Protein AF-A0A957RZS9-F1 (afdb_monomer)

Solvent-accessible surface area (backbone atoms only — not comparable to full-atom values): 14639 Å² total; per-residue (Å²): 122,54,70,69,56,50,51,53,48,41,52,51,31,36,77,70,68,73,44,50,70,68,57,41,53,49,50,52,52,36,48,78,67,66,71,58,55,77,52,47,37,50,63,42,75,76,73,62,62,66,80,81,58,73,65,59,55,50,52,48,45,52,52,39,32,52,75,49,74,42,83,77,60,92,42,86,91,62,53,63,74,48,53,70,69,56,18,54,45,32,38,52,46,45,48,56,51,48,58,52,49,41,42,53,43,23,50,51,28,70,74,65,58,32,38,23,62,38,47,54,50,48,52,54,49,51,48,52,37,37,51,38,16,30,22,22,21,58,18,36,83,74,50,72,73,52,48,58,53,48,50,54,55,45,47,55,51,46,55,54,47,48,56,48,38,44,46,52,32,53,25,46,74,70,78,53,58,77,51,47,70,56,48,20,58,60,58,38,42,65,40,2,56,22,51,19,36,19,54,55,37,52,29,53,83,48,43,91,44,86,28,41,26,27,43,40,42,52,54,86,53,102,78,57,44,68,54,36,52,49,50,34,67,72,38,66,28,52,45,87,48,79,89,46,45,12,70,61,29,85,56,13,41,70,45,72,44,47,77,44,82,43,85,37,49,70,63,30,49,46,75,75,75,106

Radius of gyration: 21.03 Å; Cα contacts (8 Å, |Δi|>4): 390; chains: 1; bounding box: 55×42×52 Å

Structure (mmCIF, N/CA/C/O backbone):
data_AF-A0A957RZS9-F1
#
_entry.id   AF-A0A957RZS9-F1
#
loop_
_atom_site.group_PDB
_atom_site.id
_atom_site.type_symbol
_atom_site.label_atom_id
_atom_site.label_alt_id
_atom_site.label_comp_id
_atom_site.label_asym_id
_atom_site.label_entity_id
_atom_site.label_seq_id
_atom_site.pdbx_PDB_ins_code
_atom_site.Cartn_x
_atom_site.Cartn_y
_atom_site.Cartn_z
_atom_site.occupancy
_atom_site.B_iso_or_equiv
_atom_site.auth_seq_id
_atom_site.auth_comp_id
_atom_site.auth_asym_id
_atom_site.auth_atom_id
_atom_site.pdbx_PDB_model_num
ATOM 1 N N . MET A 1 1 ? -24.879 -3.455 8.725 1.00 72.62 1 MET A N 1
ATOM 2 C CA . MET A 1 1 ? -24.166 -4.655 9.187 1.00 72.62 1 MET A CA 1
ATOM 3 C C . MET A 1 1 ? -25.209 -5.615 9.706 1.00 72.62 1 MET A C 1
ATOM 5 O O . MET A 1 1 ? -26.009 -5.201 10.538 1.00 72.62 1 MET A O 1
ATOM 9 N N . SER A 1 2 ? -25.254 -6.823 9.159 1.00 83.06 2 SER A N 1
ATOM 10 C CA . SER A 1 2 ? -26.147 -7.892 9.618 1.00 83.06 2 SER A CA 1
ATOM 11 C C . SER A 1 2 ? -25.605 -8.572 10.880 1.00 83.06 2 SER A C 1
ATOM 13 O O . SER A 1 2 ? -24.422 -8.453 11.200 1.00 83.06 2 SER A O 1
ATOM 15 N N . GLU A 1 3 ? -26.458 -9.310 11.594 1.00 84.19 3 GLU A N 1
ATOM 16 C CA . GLU A 1 3 ? -26.014 -10.120 12.734 1.00 84.19 3 GLU A CA 1
ATOM 17 C C . GLU A 1 3 ? -24.970 -11.163 12.312 1.00 84.19 3 GLU A C 1
ATOM 19 O O . GLU A 1 3 ? -23.942 -11.291 12.968 1.00 84.19 3 GLU A O 1
ATOM 24 N N . ASP A 1 4 ? -25.162 -11.828 11.169 1.00 84.00 4 ASP A N 1
ATOM 25 C CA . ASP A 1 4 ? -24.202 -12.802 10.634 1.00 84.00 4 ASP A CA 1
ATOM 26 C C . ASP A 1 4 ? -22.824 -12.176 10.365 1.00 84.00 4 ASP A C 1
ATOM 28 O O . ASP A 1 4 ? -21.785 -12.788 10.620 1.00 84.00 4 ASP A O 1
ATOM 32 N N . GLU A 1 5 ? -22.785 -10.943 9.854 1.00 73.62 5 GLU A N 1
ATOM 33 C CA . GLU A 1 5 ? -21.536 -10.192 9.687 1.00 73.62 5 GLU A CA 1
ATOM 34 C C . GLU A 1 5 ? -20.889 -9.851 11.020 1.00 73.62 5 GLU A C 1
ATOM 36 O O . GLU A 1 5 ? -19.674 -9.996 11.157 1.00 73.62 5 GLU A O 1
ATOM 41 N N . PHE A 1 6 ? -21.688 -9.430 11.997 1.00 77.50 6 PHE A N 1
ATOM 42 C CA . PHE A 1 6 ? -21.200 -9.106 13.328 1.00 77.50 6 PHE A CA 1
ATOM 43 C C . PHE A 1 6 ? -20.633 -10.347 14.033 1.00 77.50 6 PHE A C 1
ATOM 45 O O . PHE A 1 6 ? -19.535 -10.299 14.582 1.00 77.50 6 PHE A O 1
ATOM 52 N N . VAL A 1 7 ? -21.307 -11.496 13.928 1.00 83.56 7 VAL A N 1
ATOM 53 C CA . VAL A 1 7 ? -20.822 -12.786 14.443 1.00 83.56 7 VAL A CA 1
ATOM 54 C C . VAL A 1 7 ? -19.518 -13.197 13.761 1.00 83.56 7 VAL A C 1
ATOM 56 O O . VAL A 1 7 ? -18.568 -13.575 14.444 1.00 83.56 7 VAL A O 1
ATOM 59 N N . ARG A 1 8 ? -19.423 -13.083 12.429 1.00 80.75 8 ARG A N 1
ATOM 60 C CA . ARG A 1 8 ? -18.170 -13.358 11.701 1.00 80.75 8 ARG A CA 1
ATOM 61 C C . ARG A 1 8 ? -17.029 -12.460 12.172 1.00 80.75 8 ARG A C 1
ATOM 63 O O . ARG A 1 8 ? -15.913 -12.938 12.358 1.00 80.75 8 ARG A O 1
ATOM 70 N N . MET A 1 9 ? -17.309 -11.178 12.379 1.00 79.12 9 MET A N 1
ATOM 71 C CA . MET A 1 9 ? -16.338 -10.208 12.874 1.00 79.12 9 MET A CA 1
ATOM 72 C C . MET A 1 9 ? -15.828 -10.584 14.274 1.00 79.12 9 MET A C 1
ATOM 74 O O . MET A 1 9 ? -14.617 -10.614 14.495 1.00 79.12 9 MET A O 1
ATOM 78 N N . LEU A 1 10 ? -16.732 -10.930 15.195 1.00 77.25 10 LEU A N 1
ATOM 79 C CA . LEU A 1 10 ? -16.374 -11.384 16.539 1.00 77.25 10 LEU A CA 1
ATOM 80 C C . LEU A 1 10 ? -15.567 -12.687 16.507 1.00 77.25 10 LEU A C 1
ATOM 82 O O . LEU A 1 10 ? -14.555 -12.792 17.193 1.00 77.25 10 LEU A O 1
ATOM 86 N N . ALA A 1 11 ? -15.953 -13.651 15.667 1.00 78.75 11 ALA A N 1
ATOM 87 C CA . ALA A 1 11 ? -15.227 -14.911 15.513 1.00 78.75 11 ALA A CA 1
ATOM 88 C C . ALA A 1 11 ? -13.777 -14.695 15.045 1.00 78.75 11 ALA A C 1
ATOM 90 O O . ALA A 1 11 ? -12.862 -15.354 15.537 1.00 78.75 11 ALA A O 1
ATOM 91 N N . ILE A 1 12 ? -13.547 -13.742 14.134 1.00 72.94 12 ILE A N 1
ATOM 92 C CA . ILE A 1 12 ? -12.196 -13.355 13.703 1.00 72.94 12 ILE A CA 1
ATOM 93 C C . ILE A 1 12 ? -11.406 -12.756 14.874 1.00 72.94 12 ILE A C 1
ATOM 95 O O . ILE A 1 12 ? -10.251 -13.133 15.073 1.00 72.94 12 ILE A O 1
ATOM 99 N N . ALA A 1 13 ? -12.018 -11.865 15.658 1.00 67.94 13 ALA A N 1
ATOM 100 C CA . ALA A 1 13 ? -11.361 -11.228 16.799 1.00 67.94 13 ALA A CA 1
ATOM 101 C C . ALA A 1 13 ? -10.984 -12.244 17.898 1.00 67.94 13 ALA A C 1
ATOM 103 O O . ALA A 1 13 ? -9.879 -12.179 18.443 1.00 67.94 13 ALA A O 1
ATOM 104 N N . VAL A 1 14 ? -11.849 -13.230 18.164 1.00 74.06 14 VAL A N 1
ATOM 105 C CA . VAL A 1 14 ? -11.563 -14.357 19.072 1.00 74.06 14 VAL A CA 1
ATOM 106 C C . VAL A 1 14 ? -10.419 -15.216 18.538 1.00 74.06 14 VAL A C 1
ATOM 108 O O . VAL A 1 14 ? -9.452 -15.471 19.254 1.00 74.06 14 VAL A O 1
ATOM 111 N N . ALA A 1 15 ? -10.473 -15.621 17.265 1.00 74.50 15 ALA A N 1
ATOM 112 C CA . ALA A 1 15 ? -9.437 -16.454 16.652 1.00 74.50 15 ALA A CA 1
ATOM 113 C C . ALA A 1 15 ? -8.051 -15.780 16.647 1.00 74.50 15 ALA A C 1
ATOM 115 O O . ALA A 1 15 ? -7.026 -16.460 16.647 1.00 74.50 15 ALA A O 1
ATOM 116 N N . GLN A 1 16 ? -8.014 -14.446 16.655 1.00 74.25 16 GLN A N 1
ATOM 117 C CA . GLN A 1 16 ? -6.791 -13.645 16.730 1.00 74.25 16 GLN A CA 1
ATOM 118 C C . GLN A 1 16 ? -6.360 -13.318 18.171 1.00 74.25 16 GLN A C 1
ATOM 120 O O . GLN A 1 16 ? -5.354 -12.635 18.360 1.00 74.25 16 GLN A O 1
ATOM 125 N N . GLY A 1 17 ? -7.094 -13.788 19.187 1.00 72.88 17 GLY A N 1
ATOM 126 C CA . GLY A 1 17 ? -6.796 -13.544 20.601 1.00 72.88 17 GLY A CA 1
ATOM 127 C C . GLY A 1 17 ? -6.971 -12.084 21.029 1.00 72.88 17 GLY A C 1
ATOM 128 O O . GLY A 1 17 ? -6.345 -11.640 21.991 1.00 72.88 17 GLY A O 1
ATOM 129 N N . GLN A 1 18 ? -7.773 -11.310 20.295 1.00 70.69 18 GLN A N 1
ATOM 130 C CA . GLN A 1 18 ? -8.013 -9.893 20.587 1.00 70.69 18 GLN A CA 1
ATOM 131 C C . GLN A 1 18 ? -9.070 -9.706 21.676 1.00 70.69 18 GLN A C 1
ATO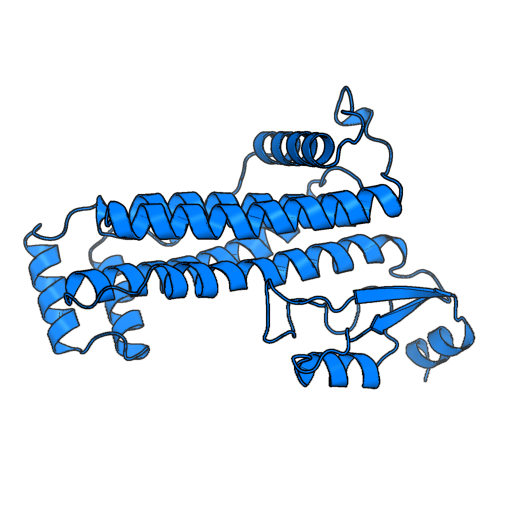M 133 O O . GLN A 1 18 ? -8.975 -8.750 22.447 1.00 70.69 18 GLN A O 1
ATOM 138 N N . ILE A 1 19 ? -10.040 -10.621 21.721 1.00 69.38 19 ILE A N 1
ATOM 139 C CA . ILE A 1 19 ? -11.095 -10.747 22.730 1.00 69.38 19 ILE A CA 1
ATOM 140 C C . ILE A 1 19 ? -11.302 -12.233 23.060 1.00 69.38 19 ILE A C 1
ATOM 142 O O . ILE A 1 19 ? -10.949 -13.107 22.267 1.00 69.38 19 ILE A O 1
ATOM 146 N N . SER A 1 20 ? -11.875 -12.521 24.220 1.00 77.31 20 SER A N 1
ATOM 147 C CA . SER A 1 20 ? -12.311 -13.853 24.652 1.00 77.31 20 SER A CA 1
ATOM 148 C C . SER A 1 20 ? -13.683 -14.235 24.079 1.00 77.31 20 SER A C 1
ATOM 150 O O . SER A 1 20 ? -14.435 -13.384 23.602 1.00 77.31 20 SER A O 1
ATOM 152 N N . GLU A 1 21 ? -14.031 -15.525 24.143 1.00 86.00 21 GLU A N 1
ATOM 153 C CA . GLU A 1 21 ? -15.365 -16.013 23.754 1.00 86.00 21 GLU A CA 1
ATOM 154 C C . GLU A 1 21 ? -16.479 -15.391 24.611 1.00 86.00 21 GLU A C 1
ATOM 156 O O . GLU A 1 21 ? -17.525 -15.026 24.075 1.00 86.00 21 GLU A O 1
ATOM 161 N N . ASP A 1 22 ? -16.233 -15.192 25.909 1.00 82.50 22 ASP A N 1
ATOM 162 C CA . ASP A 1 22 ? -17.183 -14.548 26.823 1.00 82.50 22 ASP A CA 1
ATOM 163 C C . ASP A 1 22 ? -17.406 -13.073 26.454 1.00 82.50 22 ASP A C 1
ATOM 165 O O . ASP A 1 22 ? -18.544 -12.602 26.394 1.00 82.50 22 ASP A O 1
ATOM 169 N N . GLU A 1 23 ? -16.330 -12.343 26.137 1.00 64.88 23 GLU A N 1
ATOM 170 C CA . GLU A 1 23 ? -16.420 -10.965 25.639 1.00 64.88 23 GLU A CA 1
ATOM 171 C C . GLU A 1 23 ? -17.166 -10.903 24.302 1.00 64.88 23 GLU A C 1
ATOM 173 O O . GLU A 1 23 ? -18.006 -10.027 24.107 1.00 64.88 23 GLU A O 1
ATOM 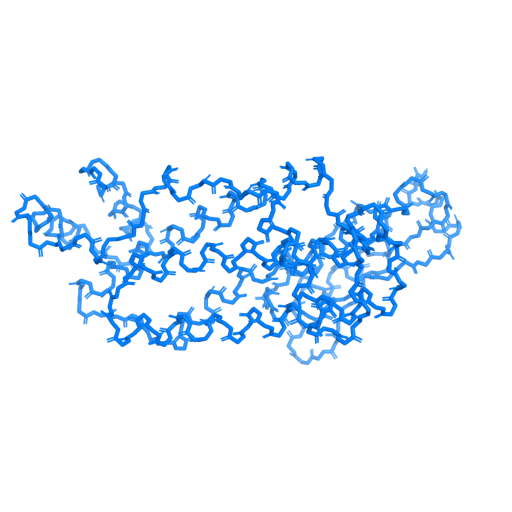178 N N . ALA A 1 24 ? -16.915 -11.844 23.388 1.00 70.56 24 ALA A N 1
ATOM 179 C CA . ALA A 1 24 ? -17.638 -11.927 22.123 1.00 70.56 24 ALA A CA 1
ATOM 180 C C . ALA A 1 24 ? -19.140 -12.194 22.330 1.00 70.56 24 ALA A C 1
ATOM 182 O O . ALA A 1 24 ? -19.972 -11.540 21.697 1.00 70.56 24 ALA A O 1
ATOM 183 N N . ALA A 1 25 ? -19.503 -13.107 23.235 1.00 78.94 25 ALA A N 1
ATOM 184 C CA . ALA A 1 25 ? -20.897 -13.394 23.568 1.00 78.94 25 ALA A CA 1
ATOM 185 C C . ALA A 1 25 ? -21.605 -12.163 24.156 1.00 78.94 25 ALA A C 1
ATOM 187 O O . ALA A 1 25 ? -22.739 -11.854 23.780 1.00 78.94 25 ALA A O 1
ATOM 188 N N . GLU A 1 26 ? -20.919 -11.421 25.025 1.00 74.62 26 GLU A N 1
ATOM 189 C CA . GLU A 1 26 ? -21.437 -10.185 25.604 1.00 74.62 26 GLU A CA 1
ATOM 190 C C . GLU A 1 26 ? -21.600 -9.079 24.549 1.00 74.62 26 GLU A C 1
ATOM 192 O O . GLU A 1 26 ? -22.637 -8.417 24.496 1.00 74.62 26 GLU A O 1
ATOM 197 N N . LEU A 1 27 ? -20.636 -8.913 23.640 1.00 74.50 27 LEU A N 1
ATOM 198 C CA . LEU A 1 27 ? -20.751 -7.966 22.527 1.00 74.50 27 LEU A CA 1
ATOM 199 C C . LEU A 1 27 ? -21.916 -8.315 21.594 1.00 74.50 27 LEU A C 1
ATOM 201 O O . LEU A 1 27 ? -22.646 -7.418 21.173 1.00 74.50 27 LEU A O 1
ATOM 205 N N . LEU A 1 28 ? -22.140 -9.602 21.313 1.00 81.69 28 LEU A N 1
ATOM 206 C CA . LEU A 1 28 ? -23.296 -10.067 20.541 1.00 81.69 28 LEU A CA 1
ATOM 207 C C . LEU A 1 28 ? -24.617 -9.786 21.263 1.00 81.69 28 LEU A C 1
ATOM 209 O O . LEU A 1 28 ? -25.580 -9.354 20.628 1.00 81.69 28 LEU A O 1
ATOM 213 N N . ARG A 1 29 ? -24.667 -9.976 22.587 1.00 85.31 29 ARG A N 1
ATOM 214 C CA . ARG A 1 29 ? -25.838 -9.627 23.402 1.00 85.31 29 ARG A CA 1
ATOM 215 C C . ARG A 1 29 ? -26.150 -8.133 23.304 1.00 85.31 29 ARG A C 1
ATOM 217 O O . ARG A 1 29 ? -27.301 -7.775 23.071 1.00 85.31 29 ARG A O 1
ATOM 224 N N . ARG A 1 30 ? -25.132 -7.277 23.431 1.00 78.31 30 ARG A N 1
ATOM 225 C CA . ARG A 1 30 ? -25.254 -5.813 23.318 1.00 78.31 30 ARG A CA 1
ATOM 226 C C . ARG A 1 30 ? -25.663 -5.369 21.914 1.00 78.31 30 ARG A C 1
ATOM 228 O O . ARG A 1 30 ? -26.499 -4.483 21.780 1.00 78.31 30 ARG A O 1
ATOM 235 N N . PHE A 1 31 ? -25.128 -6.007 20.873 1.00 77.00 31 PHE A N 1
ATOM 236 C CA . PHE A 1 31 ? -25.532 -5.769 19.486 1.00 77.00 31 PHE A CA 1
ATOM 237 C C . PHE A 1 31 ? -27.011 -6.099 19.258 1.00 77.00 31 PHE A C 1
ATOM 239 O O . PHE A 1 31 ? -27.746 -5.264 18.748 1.00 77.00 31 PHE A O 1
ATOM 246 N N . ARG A 1 32 ? -27.470 -7.277 19.704 1.00 84.88 32 ARG A N 1
ATOM 247 C CA . ARG A 1 32 ? -28.885 -7.689 19.614 1.00 84.88 32 ARG A CA 1
ATOM 248 C C . ARG A 1 32 ? -29.830 -6.806 20.437 1.00 84.88 32 ARG A C 1
ATOM 250 O O . ARG A 1 32 ? -31.026 -6.788 20.169 1.00 84.88 32 ARG A O 1
ATOM 257 N N . ALA A 1 33 ? -29.304 -6.121 21.448 1.00 85.31 33 ALA A N 1
ATOM 258 C CA . ALA A 1 33 ? -30.034 -5.175 22.285 1.00 85.31 33 ALA A CA 1
ATOM 259 C C . ALA A 1 33 ? -29.981 -3.723 21.762 1.00 85.31 33 ALA A C 1
ATOM 261 O O . ALA A 1 33 ? -30.434 -2.823 22.464 1.00 85.31 33 ALA A O 1
ATOM 262 N N . ASP A 1 34 ? -29.419 -3.481 20.568 1.00 78.88 34 ASP A N 1
ATOM 263 C CA . ASP A 1 34 ? -29.197 -2.147 19.983 1.00 78.88 34 ASP A CA 1
ATOM 264 C C . ASP A 1 34 ? -28.357 -1.196 20.868 1.00 78.88 34 ASP A C 1
ATOM 266 O O . ASP A 1 34 ? -28.402 0.029 20.738 1.00 78.88 34 ASP A O 1
ATOM 270 N N . GLU A 1 35 ? -27.532 -1.749 21.761 1.00 77.94 35 GLU A N 1
ATOM 271 C CA . GLU A 1 35 ? -26.651 -0.976 22.647 1.00 77.94 35 GLU A CA 1
ATOM 272 C C . GLU A 1 35 ? -25.329 -0.567 21.964 1.00 77.94 35 GLU A C 1
ATOM 274 O O . GLU A 1 35 ? -24.580 0.254 22.500 1.00 77.94 35 GLU A O 1
ATOM 279 N N . LEU A 1 36 ? -25.018 -1.132 20.789 1.00 72.31 36 LEU A N 1
ATOM 280 C CA . LEU A 1 36 ? -23.868 -0.756 19.959 1.00 72.31 36 LEU A CA 1
ATOM 281 C C . LEU A 1 36 ? -24.326 0.137 18.808 1.00 72.31 36 LEU A C 1
ATOM 283 O O . LEU A 1 36 ? -25.168 -0.253 17.999 1.00 72.31 36 LEU A O 1
ATOM 287 N N . ARG A 1 37 ? -23.756 1.341 18.693 1.00 68.94 37 ARG A N 1
ATOM 288 C CA . ARG A 1 37 ? -24.200 2.291 17.668 1.00 68.94 37 ARG A CA 1
ATOM 289 C C . ARG A 1 37 ? -23.552 1.957 16.319 1.00 68.94 37 ARG A C 1
ATOM 291 O O . ARG A 1 37 ? -22.381 1.579 16.279 1.00 68.94 37 ARG A O 1
ATOM 298 N N . PRO A 1 38 ? -24.224 2.225 15.183 1.00 56.69 38 PRO A N 1
ATOM 299 C CA . PRO A 1 38 ? -23.668 1.980 13.845 1.00 56.69 38 PRO A CA 1
ATOM 300 C C . PRO A 1 38 ? -22.327 2.669 13.544 1.00 56.69 38 PRO A C 1
ATOM 302 O O . PRO A 1 38 ? -21.580 2.214 12.678 1.00 56.69 38 PRO A O 1
ATOM 305 N N . ILE A 1 39 ? -22.039 3.775 14.237 1.00 61.12 39 ILE A N 1
ATOM 306 C CA . ILE A 1 39 ? -20.792 4.549 14.143 1.00 61.12 39 ILE A CA 1
ATOM 307 C C . ILE A 1 39 ? -19.591 3.819 14.768 1.00 61.12 39 ILE A C 1
ATOM 309 O O . ILE A 1 39 ? -18.452 4.024 14.350 1.00 61.12 39 ILE A O 1
ATOM 313 N N . ASP A 1 40 ? -19.864 2.932 15.725 1.00 67.12 40 ASP A N 1
ATOM 314 C CA . ASP A 1 40 ? -18.860 2.144 16.431 1.00 67.12 40 ASP A CA 1
ATOM 315 C C . ASP A 1 40 ? -18.496 0.870 15.629 1.00 67.12 40 ASP A C 1
ATOM 317 O O . ASP A 1 40 ? -17.506 0.207 15.924 1.00 67.12 40 ASP A O 1
ATOM 321 N N . LEU A 1 41 ? -19.279 0.533 14.592 1.00 73.38 41 LEU A N 1
ATOM 322 C CA . LEU A 1 41 ? -19.113 -0.658 13.755 1.00 73.38 41 LEU A CA 1
ATOM 323 C C . LEU A 1 41 ? -18.325 -0.345 12.471 1.00 73.38 41 LEU A C 1
ATOM 325 O O . LEU A 1 41 ? -18.635 0.644 11.798 1.00 73.38 41 LEU A O 1
ATOM 329 N N . PRO A 1 42 ? -17.386 -1.205 12.033 1.00 70.75 42 PRO A N 1
ATOM 330 C CA . PRO A 1 42 ? -16.770 -1.053 10.718 1.00 70.75 42 PRO A CA 1
ATOM 331 C C . PRO A 1 42 ? -17.810 -1.162 9.587 1.00 70.75 42 PRO A C 1
ATOM 333 O O . PRO A 1 42 ? -18.910 -1.693 9.760 1.00 70.75 42 PRO A O 1
ATOM 336 N N . LEU A 1 43 ? -17.474 -0.660 8.394 1.00 74.62 43 LEU A N 1
ATOM 337 C CA . LEU A 1 43 ? -18.250 -0.983 7.194 1.00 74.62 43 LEU A CA 1
ATOM 338 C C . LEU A 1 43 ? -18.288 -2.502 6.941 1.00 74.62 43 LEU A C 1
ATOM 340 O O . LEU A 1 43 ? -17.249 -3.142 7.107 1.00 74.62 43 LEU A O 1
ATOM 344 N N . PRO A 1 44 ? -19.439 -3.067 6.520 1.00 66.75 44 PRO A N 1
ATOM 345 C CA . PRO A 1 44 ? -19.532 -4.448 6.039 1.00 66.75 44 PRO A CA 1
ATOM 346 C C . PRO A 1 44 ? -18.519 -4.744 4.929 1.00 66.75 44 PRO A C 1
ATOM 348 O O . PRO A 1 44 ? -18.198 -3.859 4.141 1.00 66.75 44 PRO A O 1
ATOM 351 N N . ALA A 1 45 ? -18.011 -5.977 4.863 1.00 58.97 45 ALA A N 1
ATOM 352 C CA . ALA A 1 45 ? -16.933 -6.354 3.943 1.00 58.97 45 ALA A CA 1
ATOM 353 C C . ALA A 1 45 ? -17.320 -6.251 2.452 1.00 58.97 45 ALA A C 1
ATOM 355 O O . ALA A 1 45 ? -16.473 -5.962 1.614 1.00 58.97 45 ALA A O 1
ATOM 356 N N . ASP A 1 46 ? -18.588 -6.465 2.116 1.00 52.94 46 ASP A N 1
ATOM 357 C CA . ASP A 1 46 ? -19.148 -6.325 0.768 1.00 52.94 46 ASP A CA 1
ATOM 358 C C . ASP A 1 46 ? -19.365 -4.853 0.376 1.00 52.94 46 ASP A C 1
ATOM 360 O O . ASP A 1 46 ? -19.092 -4.453 -0.755 1.00 52.94 46 ASP A O 1
ATOM 364 N N . GLU A 1 47 ? -19.781 -4.013 1.325 1.00 56.72 47 GLU A N 1
ATOM 365 C CA . GLU A 1 47 ? -19.892 -2.565 1.124 1.00 56.72 47 GLU A CA 1
ATOM 366 C C . GLU A 1 47 ? -18.535 -1.855 1.110 1.00 56.72 47 GLU A C 1
ATOM 368 O O . GLU A 1 47 ? -18.399 -0.812 0.464 1.00 56.72 47 GLU A O 1
ATOM 373 N N . ALA A 1 48 ? -17.559 -2.422 1.818 1.00 51.66 48 ALA A N 1
ATOM 374 C CA . ALA A 1 48 ? -16.178 -1.979 1.887 1.00 51.66 48 ALA A CA 1
ATOM 375 C C . ALA A 1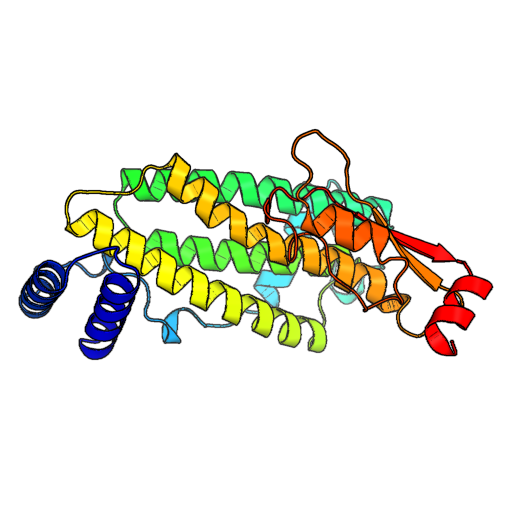 48 ? -15.475 -2.083 0.521 1.00 51.66 48 ALA A C 1
ATOM 377 O O . ALA A 1 48 ? -14.606 -1.270 0.237 1.00 51.66 48 ALA A O 1
ATOM 378 N N . VAL A 1 49 ? -15.879 -3.015 -0.345 1.00 49.84 49 VAL A N 1
ATOM 379 C CA . VAL A 1 49 ? -15.153 -3.381 -1.576 1.00 49.84 49 VAL A CA 1
ATOM 380 C C . VAL A 1 49 ? -15.671 -2.663 -2.844 1.00 49.84 49 VAL A C 1
ATOM 382 O O . VAL A 1 49 ? -15.565 -3.139 -3.974 1.00 49.84 49 VAL A O 1
ATOM 385 N N . ARG A 1 50 ? -16.256 -1.467 -2.714 1.00 53.19 50 ARG A N 1
ATOM 386 C CA . ARG A 1 50 ? -16.784 -0.737 -3.886 1.00 53.19 50 ARG A CA 1
ATOM 387 C C . ARG A 1 50 ? -15.678 -0.031 -4.668 1.00 53.19 50 ARG A C 1
ATOM 389 O O . ARG A 1 50 ? -15.070 0.883 -4.123 1.00 53.19 50 ARG A O 1
ATOM 396 N N . GLY A 1 51 ? -15.456 -0.416 -5.932 1.00 48.88 51 GLY A N 1
ATOM 397 C CA . GLY A 1 51 ? -14.451 0.151 -6.856 1.00 48.88 51 GLY A CA 1
ATOM 398 C C . GLY A 1 51 ? -14.550 1.672 -7.054 1.00 48.88 51 GLY A C 1
ATOM 399 O O . GLY A 1 51 ? -15.574 2.280 -6.739 1.00 48.88 51 GLY A O 1
ATOM 400 N N . ALA A 1 52 ? -13.455 2.316 -7.475 1.00 51.38 52 ALA A N 1
ATOM 401 C CA . ALA A 1 52 ? -13.431 3.769 -7.673 1.00 51.38 52 ALA A CA 1
ATOM 402 C C . ALA A 1 52 ? -13.902 4.138 -9.072 1.00 51.38 52 ALA A C 1
ATOM 404 O O . ALA A 1 52 ? -13.683 3.404 -10.026 1.00 51.38 52 ALA A O 1
ATOM 405 N N . ASP A 1 53 ? -14.499 5.318 -9.163 1.00 62.41 53 ASP A N 1
ATOM 406 C CA . ASP A 1 53 ? -14.802 5.972 -10.426 1.00 62.41 53 ASP A CA 1
ATOM 407 C C . ASP A 1 53 ? -13.501 6.477 -11.090 1.00 62.41 53 ASP A C 1
ATOM 409 O O . ASP A 1 53 ? -12.649 7.084 -10.424 1.00 62.41 53 ASP A O 1
ATOM 413 N N . ASP A 1 54 ? -13.356 6.256 -12.400 1.00 57.72 54 ASP A N 1
ATOM 414 C CA . ASP A 1 54 ? -12.201 6.640 -13.231 1.00 57.72 54 ASP A CA 1
ATOM 415 C C . ASP A 1 54 ? -11.834 8.129 -13.077 1.00 57.72 54 ASP A C 1
ATOM 417 O O . ASP A 1 54 ? -10.666 8.539 -13.180 1.00 57.72 54 ASP A O 1
ATOM 421 N N . ASP A 1 55 ? -12.834 8.971 -12.818 1.00 59.09 55 ASP A N 1
ATOM 422 C CA . ASP A 1 55 ? -12.671 10.414 -12.659 1.00 59.09 55 ASP A CA 1
ATOM 423 C C . ASP A 1 55 ? -12.011 10.801 -11.333 1.00 59.09 55 ASP A C 1
ATOM 425 O O . ASP A 1 55 ? -11.172 11.708 -11.303 1.00 59.09 55 ASP A O 1
ATOM 429 N N . ALA A 1 56 ? -12.276 10.060 -10.254 1.00 61.03 56 ALA A N 1
ATOM 430 C CA . ALA A 1 56 ? -11.603 10.270 -8.974 1.00 61.03 56 ALA A CA 1
ATOM 431 C C . ALA A 1 56 ? -10.097 9.979 -9.083 1.00 61.03 56 ALA A C 1
ATOM 433 O O . ALA A 1 56 ? -9.265 10.697 -8.524 1.00 61.03 56 ALA A O 1
ATOM 434 N N . MET A 1 57 ? -9.731 8.965 -9.867 1.00 61.12 57 MET A N 1
ATOM 435 C CA . MET A 1 57 ? -8.339 8.564 -10.066 1.00 61.12 57 MET A CA 1
ATOM 436 C C . MET A 1 57 ? -7.564 9.538 -10.954 1.00 61.12 57 MET A C 1
ATOM 438 O O . MET A 1 57 ? -6.396 9.841 -10.695 1.00 61.12 57 MET A O 1
ATOM 442 N N . TRP A 1 58 ? -8.224 10.101 -11.966 1.00 58.78 58 TRP A N 1
ATOM 443 C CA . TRP A 1 58 ? -7.656 11.179 -12.771 1.00 58.78 58 TRP A CA 1
ATOM 444 C C . TRP A 1 58 ? -7.395 12.443 -11.948 1.00 58.78 58 TRP A C 1
ATOM 446 O O . TRP A 1 58 ? -6.318 13.037 -12.042 1.00 58.78 58 TRP A O 1
ATOM 456 N N . LEU A 1 59 ? -8.344 12.826 -11.092 1.00 62.25 59 LEU A N 1
ATOM 457 C CA . LEU A 1 59 ? -8.166 13.941 -10.164 1.00 62.25 59 LEU A CA 1
ATOM 458 C C . LEU A 1 59 ? -7.036 13.674 -9.160 1.00 62.25 59 LEU A C 1
ATOM 460 O O . LEU A 1 59 ? -6.254 14.583 -8.882 1.00 62.25 59 LEU A O 1
ATOM 464 N N . ALA A 1 60 ? -6.888 12.437 -8.675 1.00 60.09 60 ALA A N 1
ATOM 465 C CA . ALA A 1 60 ? -5.789 12.045 -7.792 1.00 60.09 60 ALA A CA 1
ATOM 466 C C . ALA A 1 60 ? -4.410 12.179 -8.462 1.00 60.09 60 ALA A C 1
ATOM 468 O O . ALA A 1 60 ? -3.456 12.618 -7.815 1.00 60.09 60 ALA A O 1
ATOM 469 N N . LEU A 1 61 ? -4.303 11.852 -9.754 1.00 63.81 61 LEU A N 1
ATOM 470 C CA . LEU A 1 61 ? -3.083 12.044 -10.539 1.00 63.81 61 LEU A CA 1
ATOM 471 C C . LEU A 1 61 ? -2.800 13.527 -10.805 1.00 63.81 61 LEU A C 1
ATOM 473 O O . LEU A 1 61 ? -1.666 13.971 -10.649 1.00 63.81 61 LEU A O 1
ATOM 477 N N . LEU A 1 62 ? -3.817 14.325 -11.140 1.00 62.84 62 LEU A N 1
ATOM 478 C CA . LEU A 1 62 ? -3.654 15.775 -11.273 1.00 62.84 62 LEU A CA 1
ATOM 479 C C . LEU A 1 62 ? -3.196 16.414 -9.956 1.00 62.84 62 LEU A C 1
ATOM 481 O O . LEU A 1 62 ? -2.273 17.226 -9.962 1.00 62.84 62 LEU A O 1
ATOM 485 N N . ALA A 1 63 ? -3.794 16.029 -8.827 1.00 63.62 63 ALA A N 1
ATOM 486 C CA . ALA A 1 63 ? -3.381 16.488 -7.504 1.00 63.62 63 ALA A CA 1
ATOM 487 C C . ALA A 1 63 ? -1.933 16.083 -7.190 1.00 63.62 63 ALA A C 1
ATOM 489 O O . ALA A 1 63 ? -1.170 16.896 -6.668 1.00 63.62 63 ALA A O 1
ATOM 490 N N . LEU A 1 64 ? -1.531 14.869 -7.578 1.00 66.81 64 LEU A N 1
ATOM 491 C CA . LEU A 1 64 ? -0.160 14.394 -7.425 1.00 66.81 64 LEU A CA 1
ATOM 492 C C . LEU A 1 64 ? 0.836 15.231 -8.232 1.00 66.81 64 LEU A C 1
ATOM 494 O O . LEU A 1 64 ? 1.856 15.651 -7.692 1.00 66.81 64 LEU A O 1
ATOM 498 N N . LEU A 1 65 ? 0.537 15.505 -9.505 1.00 64.56 65 LEU A N 1
ATOM 499 C CA . LEU A 1 65 ? 1.391 16.326 -10.366 1.00 64.56 65 LEU A CA 1
ATOM 500 C C . LEU A 1 65 ? 1.575 17.730 -9.783 1.00 64.56 65 LEU A C 1
ATOM 502 O O . LEU A 1 65 ? 2.687 18.244 -9.742 1.00 64.56 65 LEU A O 1
ATOM 506 N N . VAL A 1 66 ? 0.505 18.317 -9.248 1.00 62.53 66 VAL A N 1
ATOM 507 C CA . VAL A 1 66 ? 0.550 19.626 -8.582 1.00 62.53 66 VAL A CA 1
ATOM 508 C C . VAL A 1 66 ? 1.404 19.597 -7.332 1.00 62.53 66 VAL A C 1
ATOM 510 O O . VAL A 1 66 ? 2.254 20.466 -7.159 1.00 62.53 66 VAL A O 1
ATOM 513 N N . ALA A 1 67 ? 1.191 18.605 -6.471 1.00 62.62 67 ALA A N 1
ATOM 514 C CA . ALA A 1 67 ? 1.965 18.444 -5.249 1.00 62.62 67 ALA A CA 1
ATOM 515 C C . ALA A 1 67 ? 3.450 18.168 -5.549 1.00 62.62 67 ALA A C 1
ATOM 517 O O . ALA A 1 67 ? 4.324 18.578 -4.791 1.00 62.62 67 ALA A O 1
ATOM 518 N N . ALA A 1 68 ? 3.747 17.545 -6.692 1.00 58.75 68 ALA A N 1
ATOM 519 C CA . ALA A 1 68 ? 5.098 17.359 -7.207 1.00 58.75 68 ALA A CA 1
ATOM 520 C C . ALA A 1 68 ? 5.670 18.596 -7.930 1.00 58.75 68 ALA A C 1
ATOM 522 O O . ALA A 1 68 ? 6.795 18.536 -8.414 1.00 58.75 68 ALA A O 1
ATOM 523 N N . GLY A 1 69 ? 4.944 19.715 -8.025 1.00 63.06 69 GLY A N 1
ATOM 524 C CA . GLY A 1 69 ? 5.399 20.906 -8.756 1.00 63.06 69 GLY A CA 1
ATOM 525 C C . GLY A 1 69 ? 5.547 20.685 -10.267 1.00 63.06 69 GLY A C 1
ATOM 526 O O . GLY A 1 69 ? 6.274 21.421 -10.932 1.00 63.06 69 GLY A O 1
ATOM 527 N N . LEU A 1 70 ? 4.882 19.663 -10.810 1.00 63.75 70 LEU A N 1
ATOM 528 C CA . LEU A 1 70 ? 4.915 19.301 -12.222 1.00 63.75 70 LEU A CA 1
ATOM 529 C C . LEU A 1 70 ? 3.801 20.025 -13.002 1.00 63.75 70 LEU A C 1
ATOM 531 O O . LEU A 1 70 ? 2.749 20.349 -12.436 1.00 63.75 70 LEU A O 1
ATOM 535 N N . PRO A 1 71 ? 3.994 20.272 -14.312 1.00 57.09 71 PRO A N 1
ATOM 536 C CA . PRO A 1 71 ? 2.971 20.889 -15.150 1.00 57.09 71 PRO A CA 1
ATOM 537 C C . PRO A 1 71 ? 1.675 20.072 -15.140 1.00 57.09 71 PRO A C 1
ATOM 539 O O . PRO A 1 71 ? 1.701 18.849 -15.292 1.00 57.09 71 PRO A O 1
ATOM 542 N N . ARG A 1 72 ? 0.527 20.749 -15.007 1.00 62.84 72 ARG A N 1
ATOM 543 C CA . ARG A 1 72 ? -0.782 20.097 -15.141 1.00 62.84 72 ARG A CA 1
ATOM 544 C C . ARG A 1 72 ? -1.062 19.811 -16.620 1.00 62.84 72 ARG A C 1
ATOM 546 O O . ARG A 1 72 ? -1.069 20.758 -17.409 1.00 62.84 72 ARG A O 1
ATOM 553 N N . PRO A 1 73 ? -1.350 18.561 -17.012 1.00 55.75 73 PRO A N 1
ATOM 554 C CA . PRO A 1 73 ? -1.855 18.282 -18.344 1.00 55.75 73 PRO A CA 1
ATOM 555 C C . PRO A 1 73 ? -3.247 18.902 -18.499 1.00 55.75 73 PRO A C 1
ATOM 557 O O . PRO A 1 73 ? -4.078 18.845 -17.594 1.00 55.75 73 PRO A O 1
ATOM 560 N N . THR A 1 74 ? -3.502 19.505 -19.658 1.00 53.16 74 THR A N 1
ATOM 561 C CA . THR A 1 74 ? -4.786 20.151 -19.974 1.00 53.16 74 THR A CA 1
ATOM 562 C C . THR A 1 74 ? -5.898 19.148 -20.292 1.00 53.16 74 THR A C 1
ATOM 564 O O . THR A 1 74 ? -7.071 19.508 -20.238 1.00 53.16 74 THR A O 1
ATOM 567 N N . SER A 1 75 ? -5.558 17.891 -20.602 1.00 57.81 75 SER A N 1
ATOM 568 C CA . SER A 1 75 ? -6.504 16.792 -20.838 1.00 57.81 75 SER A CA 1
ATOM 569 C C . SER A 1 75 ? -5.844 15.418 -20.624 1.00 57.81 75 SER A C 1
ATOM 571 O O . SER A 1 75 ? -4.615 15.314 -20.659 1.00 57.81 75 SER A O 1
ATOM 573 N N . ARG A 1 76 ? -6.652 14.352 -20.463 1.00 57.66 76 ARG A N 1
ATOM 574 C CA . ARG A 1 76 ? -6.183 12.943 -20.455 1.00 57.66 76 ARG A CA 1
ATOM 575 C C . ARG A 1 76 ? -5.358 12.603 -21.699 1.00 57.66 76 ARG A C 1
ATOM 577 O O . ARG A 1 76 ? -4.317 11.970 -21.581 1.00 57.66 76 ARG A O 1
ATOM 584 N N . ALA A 1 77 ? -5.794 13.074 -22.867 1.00 52.66 77 ALA A N 1
ATOM 585 C CA . ALA A 1 77 ? -5.148 12.806 -24.152 1.00 52.66 77 ALA A CA 1
ATOM 586 C C . ALA A 1 77 ? -3.796 13.524 -24.336 1.00 52.66 77 ALA A C 1
ATOM 588 O O . ALA A 1 77 ? -2.983 13.085 -25.141 1.00 52.66 77 ALA A O 1
ATOM 589 N N . ASN A 1 78 ? -3.541 14.602 -23.585 1.00 50.97 78 ASN A N 1
ATOM 590 C CA . ASN A 1 78 ? -2.323 15.414 -23.695 1.00 50.97 78 ASN A CA 1
ATOM 591 C C . ASN A 1 78 ? -1.270 15.092 -22.625 1.00 50.97 78 ASN A C 1
ATOM 593 O O . ASN A 1 78 ? -0.274 15.810 -22.512 1.00 50.97 78 ASN A O 1
ATOM 597 N N . MET A 1 79 ? -1.472 14.053 -21.808 1.00 59.75 79 MET A N 1
ATOM 598 C CA . MET A 1 79 ? -0.447 13.638 -20.858 1.00 59.75 79 MET A CA 1
ATOM 599 C C . MET A 1 79 ? 0.614 12.811 -21.587 1.00 59.75 79 MET A C 1
ATOM 601 O O . MET A 1 79 ? 0.450 11.614 -21.805 1.00 59.75 79 MET A O 1
ATOM 605 N N . GLY A 1 80 ? 1.703 13.470 -21.983 1.00 59.28 80 GLY A N 1
ATOM 606 C CA . GLY A 1 80 ? 2.922 12.770 -22.377 1.00 59.28 80 GLY A CA 1
ATOM 607 C C . GLY A 1 80 ? 3.478 11.942 -21.213 1.00 59.28 80 GLY A C 1
ATOM 608 O O . GLY A 1 80 ? 3.184 12.220 -20.049 1.00 59.28 80 GLY A O 1
ATOM 609 N N . VAL A 1 81 ? 4.293 10.934 -21.527 1.00 69.12 81 VAL A N 1
ATOM 610 C CA . VAL A 1 81 ? 4.951 10.109 -20.505 1.00 69.12 81 VAL A CA 1
ATOM 611 C C . VAL A 1 81 ? 5.911 10.979 -19.691 1.00 69.12 81 VAL A C 1
ATOM 613 O O . VAL A 1 81 ? 6.765 11.677 -20.241 1.00 69.12 81 VAL A O 1
ATOM 616 N N . LEU A 1 82 ? 5.762 10.952 -18.368 1.00 71.00 82 LEU A N 1
ATOM 617 C CA . LEU A 1 82 ? 6.626 11.670 -17.439 1.00 71.00 82 LEU A CA 1
ATOM 618 C C . LEU A 1 82 ? 8.067 11.152 -17.526 1.00 71.00 82 LEU A C 1
ATOM 620 O O . LEU A 1 82 ? 8.315 9.949 -17.621 1.00 71.00 82 LEU A O 1
ATOM 624 N N . SER A 1 83 ? 9.033 12.062 -17.390 1.00 77.69 83 SER A N 1
ATOM 625 C CA . SER A 1 83 ? 10.438 11.679 -17.243 1.00 77.69 83 SER A CA 1
ATOM 626 C C . SER A 1 83 ? 10.650 10.848 -15.973 1.00 77.69 83 SER A C 1
ATOM 628 O O . SER A 1 83 ? 9.918 10.988 -14.992 1.00 77.69 83 SER A O 1
ATOM 630 N N . MET A 1 84 ? 11.697 10.019 -15.942 1.00 82.81 84 MET A N 1
ATOM 631 C CA . MET A 1 84 ? 12.010 9.210 -14.756 1.00 82.81 84 MET A CA 1
ATOM 632 C C . MET A 1 84 ? 12.209 10.068 -13.492 1.00 82.81 84 MET A C 1
ATOM 634 O O . MET A 1 84 ? 11.744 9.706 -12.414 1.00 82.81 84 MET A O 1
ATOM 638 N N . ALA A 1 85 ? 12.829 11.245 -13.620 1.00 78.12 85 ALA A N 1
ATOM 639 C CA . ALA A 1 85 ? 12.987 12.176 -12.501 1.00 78.12 85 ALA A CA 1
ATOM 640 C C . ALA A 1 85 ? 11.629 12.651 -11.949 1.00 78.12 85 ALA A C 1
ATOM 642 O O . ALA A 1 85 ? 11.413 12.624 -10.738 1.00 78.12 85 ALA A O 1
ATOM 643 N N . ALA A 1 86 ? 10.691 13.010 -12.832 1.00 74.75 86 ALA A N 1
ATOM 644 C CA . ALA A 1 86 ? 9.335 13.397 -12.448 1.00 74.75 86 ALA A CA 1
ATOM 645 C C . ALA A 1 86 ? 8.557 12.226 -11.818 1.00 74.75 86 ALA A C 1
ATOM 647 O O . ALA A 1 86 ? 7.858 12.414 -10.824 1.00 74.75 86 ALA A O 1
ATOM 648 N N . ARG A 1 87 ? 8.730 11.005 -12.341 1.00 84.31 87 ARG A N 1
ATOM 649 C CA . ARG A 1 87 ? 8.140 9.767 -11.797 1.00 84.31 87 ARG A CA 1
ATOM 650 C C . ARG A 1 87 ? 8.614 9.488 -10.370 1.00 84.31 87 ARG A C 1
ATOM 652 O O . ARG A 1 87 ? 7.793 9.206 -9.499 1.00 84.31 87 ARG A O 1
ATOM 659 N N . ILE A 1 88 ? 9.916 9.627 -10.105 1.00 86.19 88 ILE A N 1
ATOM 660 C CA . ILE A 1 88 ? 10.496 9.465 -8.760 1.00 86.19 88 ILE A CA 1
ATOM 661 C C . ILE A 1 88 ? 10.006 10.564 -7.808 1.00 86.19 88 ILE A C 1
ATOM 663 O O . ILE A 1 88 ? 9.710 10.291 -6.644 1.00 86.19 88 ILE A O 1
ATOM 667 N N . GLN A 1 89 ? 9.899 11.809 -8.278 1.00 80.06 89 GLN A N 1
ATOM 668 C CA . GLN A 1 89 ? 9.376 12.899 -7.457 1.00 80.06 89 GLN A CA 1
ATOM 669 C C . GLN A 1 89 ? 7.911 12.655 -7.071 1.00 80.06 89 GLN A C 1
ATOM 671 O O . GLN A 1 89 ? 7.571 12.734 -5.891 1.00 80.06 89 GLN A O 1
ATOM 676 N N . ALA A 1 90 ? 7.069 12.287 -8.040 1.00 78.50 90 ALA A N 1
ATOM 677 C CA . ALA A 1 90 ? 5.666 11.952 -7.812 1.00 78.50 90 ALA A CA 1
ATOM 678 C C . ALA A 1 90 ? 5.512 10.788 -6.816 1.00 78.50 90 ALA A C 1
ATOM 680 O O . ALA A 1 90 ? 4.776 10.910 -5.839 1.00 78.50 90 ALA A O 1
ATOM 681 N N . ARG A 1 91 ? 6.286 9.707 -6.981 1.00 89.81 91 ARG A N 1
ATOM 682 C CA . ARG A 1 91 ? 6.360 8.576 -6.037 1.00 89.81 91 ARG A CA 1
ATOM 683 C C . ARG A 1 91 ? 6.589 9.023 -4.593 1.00 89.81 91 ARG A C 1
ATOM 685 O O . ARG A 1 91 ? 5.896 8.579 -3.677 1.00 89.81 91 ARG A O 1
ATOM 692 N N . ASN A 1 92 ? 7.583 9.885 -4.382 1.00 89.88 92 ASN A N 1
ATOM 693 C CA . ASN A 1 92 ? 7.970 10.332 -3.045 1.00 89.88 92 ASN A CA 1
ATOM 694 C C . ASN A 1 92 ? 6.898 11.241 -2.425 1.00 89.88 92 ASN A C 1
ATOM 696 O O . ASN A 1 92 ? 6.593 11.098 -1.244 1.00 89.88 92 ASN A O 1
ATOM 700 N N . VAL A 1 93 ? 6.283 12.123 -3.221 1.00 84.12 93 VAL A N 1
ATOM 701 C CA . VAL A 1 93 ? 5.184 12.993 -2.771 1.00 84.12 93 VAL A CA 1
ATOM 702 C C . VAL A 1 93 ? 3.959 12.180 -2.355 1.00 84.12 93 VAL A C 1
ATOM 704 O O . VAL A 1 93 ? 3.438 12.401 -1.262 1.00 84.12 93 VAL A O 1
ATOM 707 N N . ALA A 1 94 ? 3.534 11.208 -3.173 1.00 86.88 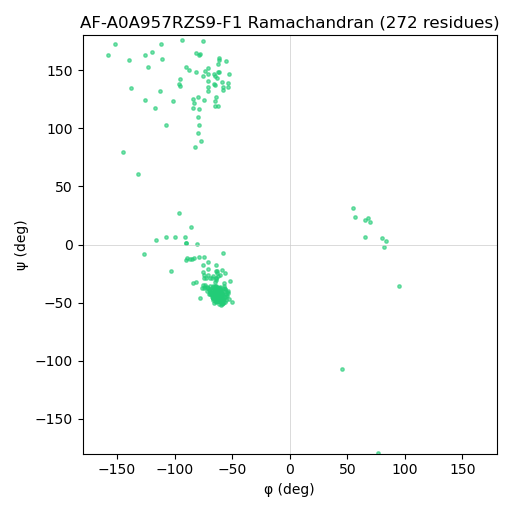94 ALA A N 1
ATOM 708 C CA . ALA A 1 94 ? 2.420 10.315 -2.839 1.00 86.88 94 ALA A CA 1
ATOM 709 C C . ALA A 1 94 ? 2.663 9.603 -1.502 1.00 86.88 94 ALA A C 1
ATOM 711 O O . ALA A 1 94 ? 1.779 9.515 -0.652 1.00 86.88 94 ALA A O 1
ATOM 712 N N . ARG A 1 95 ? 3.897 9.132 -1.299 1.00 92.19 95 ARG A N 1
ATOM 713 C CA . ARG A 1 95 ? 4.302 8.429 -0.084 1.00 92.19 95 ARG A CA 1
ATOM 714 C C . ARG A 1 95 ? 4.265 9.320 1.148 1.00 92.19 95 ARG A C 1
ATOM 716 O O . ARG A 1 95 ? 3.645 8.948 2.139 1.00 92.19 95 ARG A O 1
ATOM 723 N N . SER A 1 96 ? 4.878 10.501 1.092 1.00 90.94 96 SER A N 1
ATOM 724 C CA . SER A 1 96 ? 4.837 11.452 2.208 1.00 90.94 96 SER A CA 1
ATOM 725 C C . SER A 1 96 ? 3.404 11.852 2.570 1.00 90.94 96 SER A C 1
ATOM 727 O O . SER A 1 96 ? 3.068 11.884 3.752 1.00 90.94 96 SER A O 1
ATOM 729 N N . ALA A 1 97 ? 2.550 12.090 1.569 1.00 88.94 97 ALA A N 1
ATOM 730 C CA . ALA A 1 97 ? 1.142 12.407 1.790 1.00 88.94 97 ALA A CA 1
ATOM 731 C C . ALA A 1 97 ? 0.390 11.248 2.463 1.00 88.94 97 ALA A C 1
ATOM 733 O O . ALA A 1 97 ? -0.390 11.478 3.383 1.00 88.94 97 ALA A O 1
ATOM 734 N N . PHE A 1 98 ? 0.648 10.000 2.056 1.00 94.19 98 PHE A N 1
ATOM 735 C CA . PHE A 1 98 ? 0.040 8.836 2.695 1.00 94.19 98 PHE A CA 1
ATOM 736 C C . PHE A 1 98 ? 0.427 8.709 4.168 1.00 94.19 98 PHE A C 1
ATOM 738 O O . PHE A 1 98 ? -0.466 8.642 5.010 1.00 94.19 98 PHE A O 1
ATOM 745 N N . HIS A 1 99 ? 1.725 8.758 4.483 1.00 93.12 99 HIS A N 1
ATOM 746 C CA . HIS A 1 99 ? 2.215 8.690 5.864 1.00 93.12 99 HIS A CA 1
ATOM 747 C C . HIS A 1 99 ? 1.572 9.769 6.753 1.00 93.12 99 HIS A C 1
ATOM 749 O O . HIS A 1 99 ? 1.111 9.489 7.860 1.00 93.12 99 HIS A O 1
ATOM 755 N N . GLN A 1 100 ? 1.489 11.006 6.252 1.00 93.69 100 GLN A N 1
ATOM 756 C CA . GLN A 1 100 ? 0.865 12.111 6.977 1.00 93.69 100 GLN A CA 1
ATOM 757 C C . GLN A 1 100 ? -0.639 11.885 7.188 1.00 93.69 100 GLN A C 1
ATOM 759 O O . GLN A 1 100 ? -1.135 12.037 8.306 1.00 93.69 100 GLN A O 1
ATOM 764 N N . ASN A 1 101 ? -1.364 11.510 6.131 1.00 94.75 101 ASN A N 1
ATOM 765 C CA . ASN A 1 101 ? -2.812 11.321 6.190 1.00 94.75 101 ASN A CA 1
ATOM 766 C C . ASN A 1 101 ? -3.193 10.178 7.131 1.00 94.75 101 ASN A C 1
ATOM 768 O O . ASN A 1 101 ? -4.141 10.322 7.896 1.00 94.75 101 ASN A O 1
ATOM 772 N N . VAL A 1 102 ? -2.442 9.075 7.135 1.00 95.69 102 VAL A N 1
ATOM 773 C CA . VAL A 1 102 ? -2.674 7.962 8.065 1.00 95.69 102 VAL A CA 1
ATOM 774 C C . VAL A 1 102 ? -2.550 8.414 9.523 1.00 95.69 102 VAL A C 1
ATOM 776 O O . VAL A 1 102 ? -3.407 8.066 10.336 1.00 95.69 102 VAL A O 1
ATOM 779 N N . GLY A 1 103 ? -1.550 9.239 9.849 1.00 95.69 103 GLY A N 1
ATOM 780 C CA . GLY A 1 103 ? -1.412 9.825 11.186 1.00 95.69 103 GLY A CA 1
ATOM 781 C C . GLY A 1 103 ? -2.610 10.699 11.574 1.00 95.69 103 GLY A C 1
ATOM 782 O O . GLY A 1 103 ? -3.176 10.531 12.652 1.00 95.69 103 GLY A O 1
ATOM 783 N N . VAL A 1 104 ? -3.063 11.572 10.666 1.00 96.75 104 VAL A N 1
ATOM 784 C CA . VAL A 1 104 ? -4.259 12.410 10.882 1.00 96.75 104 VAL A CA 1
ATOM 785 C C . VAL A 1 104 ? -5.510 11.555 11.099 1.00 96.75 104 VAL A C 1
ATOM 787 O O . VAL A 1 104 ? -6.303 11.827 11.999 1.00 96.75 104 VAL A O 1
ATOM 790 N N . LEU A 1 105 ? -5.694 10.502 10.300 1.00 97.75 105 LEU A N 1
ATOM 791 C CA . LEU A 1 105 ? -6.835 9.599 10.429 1.00 97.75 105 LEU A CA 1
ATOM 792 C C . LEU A 1 105 ? -6.811 8.837 11.759 1.00 97.75 105 LEU A C 1
ATOM 794 O O . LEU A 1 105 ? -7.861 8.701 12.387 1.00 97.75 105 LEU A O 1
ATOM 798 N N . ALA A 1 106 ? -5.639 8.392 12.218 1.00 97.69 106 ALA A N 1
ATOM 799 C CA . ALA A 1 106 ? -5.486 7.767 13.529 1.00 97.69 106 ALA A CA 1
ATOM 800 C C . ALA A 1 106 ? -5.871 8.727 14.668 1.00 97.69 106 ALA A C 1
ATOM 802 O O . ALA A 1 106 ? -6.653 8.344 15.537 1.00 97.69 106 ALA A O 1
ATOM 803 N N . GLY A 1 107 ? -5.403 9.979 14.629 1.00 96.62 107 GLY A N 1
ATOM 804 C CA . GLY A 1 107 ? -5.773 10.998 15.619 1.00 96.62 107 GLY A CA 1
ATOM 805 C C . GLY A 1 107 ? -7.269 11.330 15.613 1.00 96.62 107 GLY A C 1
ATOM 806 O O . GLY A 1 107 ? -7.896 11.458 16.662 1.00 96.62 107 GLY A O 1
ATOM 807 N N . ASN A 1 108 ? -7.893 11.394 14.435 1.00 95.69 108 ASN A N 1
ATOM 808 C CA . ASN A 1 108 ? -9.340 11.601 14.337 1.00 95.69 108 ASN A CA 1
ATOM 809 C C . ASN A 1 108 ? -10.130 10.430 14.940 1.00 95.69 108 ASN A C 1
ATOM 811 O O . ASN A 1 108 ? -11.158 10.639 15.589 1.00 95.69 108 ASN A O 1
ATOM 815 N N . LEU A 1 109 ? -9.663 9.196 14.740 1.00 96.19 109 LEU A N 1
ATOM 816 C CA . LEU A 1 109 ? -10.282 8.012 15.328 1.00 96.19 109 LEU A CA 1
ATOM 817 C C . LEU A 1 109 ? -10.191 8.034 16.858 1.00 96.19 109 LEU A C 1
ATOM 819 O O . LEU A 1 109 ? -11.206 7.815 17.513 1.00 96.19 109 LEU A O 1
ATOM 823 N N . THR A 1 110 ? -9.026 8.331 17.437 1.00 95.06 110 THR A N 1
ATOM 824 C CA . THR A 1 110 ? -8.870 8.368 18.903 1.00 95.06 110 THR A CA 1
ATOM 825 C C . THR A 1 110 ? -9.694 9.478 19.554 1.00 95.06 110 THR A C 1
ATOM 827 O O . THR A 1 110 ? -10.207 9.289 20.654 1.00 95.06 110 THR A O 1
ATOM 830 N N . GLN A 1 111 ? -9.886 10.606 18.866 1.00 93.88 111 GLN A N 1
ATOM 831 C CA . GLN A 1 111 ? -10.715 11.714 19.352 1.00 93.88 111 GLN A CA 1
ATOM 832 C C . GLN A 1 111 ? -12.219 11.432 19.273 1.00 93.88 111 GLN A C 1
ATOM 834 O O . GLN A 1 111 ? -12.974 11.865 20.140 1.00 93.88 111 GLN A O 1
ATOM 839 N N . THR A 1 112 ? -12.674 10.749 18.220 1.00 94.12 112 THR A N 1
ATOM 840 C CA . THR A 1 112 ? -14.113 10.597 17.935 1.00 94.12 112 THR A CA 1
ATOM 841 C C . THR A 1 112 ? -14.679 9.228 18.297 1.00 94.12 112 THR A C 1
ATOM 843 O O . THR A 1 112 ? -15.893 9.096 18.447 1.00 94.12 112 THR A O 1
ATOM 846 N N . GLY A 1 113 ? -13.835 8.197 18.378 1.00 91.56 113 GLY A N 1
ATOM 847 C CA . GLY A 1 113 ? -14.248 6.795 18.474 1.00 91.56 113 GLY A CA 1
ATOM 848 C C . GLY A 1 113 ? -14.970 6.263 17.228 1.00 91.56 113 GLY A C 1
ATOM 849 O O . GLY A 1 113 ? -15.469 5.142 17.243 1.00 91.56 113 GLY A O 1
ATOM 850 N N . ASN A 1 114 ? -15.053 7.041 16.143 1.00 94.00 114 ASN A N 1
ATOM 851 C CA . ASN A 1 114 ? -15.843 6.698 14.962 1.00 94.00 114 ASN A CA 1
ATOM 852 C C . ASN A 1 114 ? -15.074 5.751 14.029 1.00 94.00 114 ASN A C 1
ATOM 854 O O . ASN A 1 114 ? -14.454 6.175 13.047 1.00 94.00 114 ASN A O 1
ATOM 858 N N . VAL A 1 115 ? -15.136 4.454 14.334 1.00 92.50 115 VAL A N 1
ATOM 859 C CA . VAL A 1 115 ? -14.469 3.400 13.555 1.00 92.50 115 VAL A CA 1
ATOM 860 C C . VAL A 1 115 ? -14.979 3.366 12.117 1.00 92.50 115 VAL A C 1
ATOM 862 O O . VAL A 1 115 ? -14.181 3.206 11.194 1.00 92.50 115 VAL A O 1
ATOM 865 N N . ARG A 1 116 ? -16.286 3.566 11.895 1.00 89.88 116 ARG A N 1
ATOM 866 C CA . ARG A 1 116 ? -16.874 3.554 10.547 1.00 89.88 116 ARG A CA 1
ATOM 867 C C . ARG A 1 116 ? -16.257 4.620 9.644 1.00 89.88 116 ARG A C 1
ATOM 869 O O . ARG A 1 116 ? -15.827 4.307 8.535 1.00 89.88 116 ARG A O 1
ATOM 876 N N . ALA A 1 117 ? -16.221 5.869 10.106 1.00 90.69 117 ALA A N 1
ATOM 877 C CA . ALA A 1 117 ? -15.694 6.979 9.317 1.00 90.69 117 ALA A CA 1
ATOM 878 C C . ALA A 1 117 ? -14.186 6.848 9.096 1.00 90.69 117 ALA A C 1
ATOM 880 O O . ALA A 1 117 ? -13.709 7.103 7.990 1.00 90.69 117 ALA A O 1
ATOM 881 N N . TRP A 1 118 ? -13.444 6.404 10.115 1.00 95.81 118 TRP A N 1
ATOM 882 C CA . TRP A 1 118 ? -12.022 6.109 9.965 1.00 95.81 118 TRP A CA 1
ATOM 883 C C . TRP A 1 118 ? -11.775 5.012 8.924 1.00 95.81 118 TRP A C 1
ATOM 885 O O . TRP A 1 118 ? -10.945 5.199 8.036 1.00 95.81 118 TRP A O 1
ATOM 895 N N . HIS A 1 119 ? -12.533 3.911 8.977 1.00 94.19 119 HIS A N 1
ATOM 896 C CA . HIS A 1 119 ? -12.421 2.814 8.018 1.00 94.19 119 HIS A CA 1
ATOM 897 C C . HIS A 1 119 ? -12.664 3.322 6.586 1.00 94.19 119 HIS A C 1
ATOM 899 O O . HIS A 1 119 ? -11.806 3.140 5.727 1.00 94.19 119 HIS A O 1
ATOM 905 N N . MET A 1 120 ? -13.753 4.062 6.348 1.00 90.56 120 MET A N 1
ATOM 906 C CA . MET A 1 120 ? -14.059 4.673 5.042 1.00 90.56 120 MET A CA 1
ATOM 907 C C . MET A 1 120 ? -12.944 5.586 4.518 1.00 90.56 120 MET A C 1
ATOM 909 O O . MET A 1 120 ? -12.569 5.538 3.341 1.00 90.56 120 MET A O 1
ATOM 913 N N . ALA A 1 121 ? -12.406 6.434 5.393 1.00 92.50 121 ALA A N 1
ATOM 914 C CA . ALA A 1 121 ? -11.340 7.354 5.029 1.00 92.50 121 ALA A CA 1
ATOM 915 C C . ALA A 1 121 ? -10.036 6.607 4.707 1.00 92.50 121 ALA A C 1
ATOM 917 O O . ALA A 1 121 ? -9.362 6.939 3.732 1.00 92.50 121 ALA A O 1
ATOM 918 N N . MET A 1 122 ? -9.713 5.557 5.466 1.00 95.56 122 MET A N 1
ATOM 919 C CA . MET A 1 122 ? -8.555 4.701 5.206 1.00 95.56 122 MET A CA 1
ATOM 920 C C . MET A 1 122 ? -8.670 3.955 3.876 1.00 95.56 122 MET A C 1
ATOM 922 O O . MET A 1 122 ? -7.688 3.903 3.140 1.00 95.56 122 MET A O 1
ATOM 926 N N . GLN A 1 123 ? -9.847 3.439 3.515 1.00 92.12 123 GLN A N 1
ATOM 927 C CA . GLN A 1 123 ? -10.065 2.809 2.204 1.00 92.12 123 GLN A CA 1
ATOM 928 C C . GLN A 1 123 ? -9.788 3.782 1.057 1.00 92.12 123 GLN A C 1
ATOM 930 O O . GLN A 1 123 ? -9.019 3.487 0.140 1.00 92.12 123 GLN A O 1
ATOM 935 N N . THR A 1 124 ? -10.348 4.990 1.163 1.00 88.69 124 THR A N 1
ATOM 936 C CA . THR A 1 124 ? -10.114 6.071 0.198 1.00 88.69 124 THR A CA 1
ATOM 937 C C . THR A 1 124 ? -8.624 6.398 0.093 1.00 88.69 124 THR A C 1
ATOM 939 O O . THR A 1 124 ? -8.093 6.557 -1.010 1.00 88.69 124 THR A O 1
ATOM 942 N N . GLN A 1 125 ? -7.930 6.458 1.231 1.00 93.06 125 GLN A N 1
ATOM 943 C CA . GLN A 1 125 ? -6.511 6.786 1.289 1.00 93.06 125 GLN A CA 1
ATOM 944 C C . GLN A 1 125 ? -5.626 5.682 0.689 1.00 93.06 125 GLN A C 1
ATOM 946 O O . GLN A 1 125 ? -4.715 5.998 -0.077 1.00 93.06 125 GLN A O 1
ATOM 951 N N . ILE A 1 126 ? -5.905 4.405 0.975 1.00 93.38 126 ILE A N 1
ATOM 952 C CA . ILE A 1 126 ? -5.195 3.253 0.389 1.00 93.38 126 ILE A CA 1
ATOM 953 C C . ILE A 1 126 ? -5.351 3.262 -1.126 1.00 93.38 126 ILE A C 1
ATOM 955 O O . ILE A 1 126 ? -4.358 3.214 -1.851 1.00 93.38 126 ILE A O 1
ATOM 959 N N . ARG A 1 127 ? -6.587 3.391 -1.616 1.00 90.88 127 ARG A N 1
ATOM 960 C CA . ARG A 1 127 ? -6.854 3.398 -3.052 1.00 90.88 127 ARG A CA 1
ATOM 961 C C . ARG A 1 127 ? -6.178 4.565 -3.753 1.00 90.88 127 ARG A C 1
ATOM 963 O O . ARG A 1 127 ? -5.522 4.368 -4.775 1.00 90.88 127 ARG A O 1
ATOM 970 N N . THR A 1 128 ? -6.300 5.766 -3.191 1.00 85.81 128 THR A N 1
ATOM 971 C CA . THR A 1 128 ? -5.657 6.971 -3.731 1.00 85.81 128 THR A CA 1
ATOM 972 C C . THR A 1 128 ? -4.149 6.773 -3.832 1.00 85.81 128 THR A C 1
ATOM 974 O O . THR A 1 128 ? -3.561 7.033 -4.879 1.00 85.81 128 THR A O 1
ATOM 977 N N . TYR A 1 129 ? -3.529 6.251 -2.775 1.00 92.56 129 TYR A N 1
ATOM 978 C CA . TYR A 1 129 ? -2.092 6.032 -2.736 1.00 92.56 129 TYR A CA 1
ATOM 979 C C . TYR A 1 129 ? -1.613 4.967 -3.726 1.00 92.56 129 TYR A C 1
ATOM 981 O O . TYR A 1 129 ? -0.681 5.231 -4.483 1.00 92.56 129 TYR A O 1
ATOM 989 N N . LEU A 1 130 ? -2.268 3.803 -3.782 1.00 93.0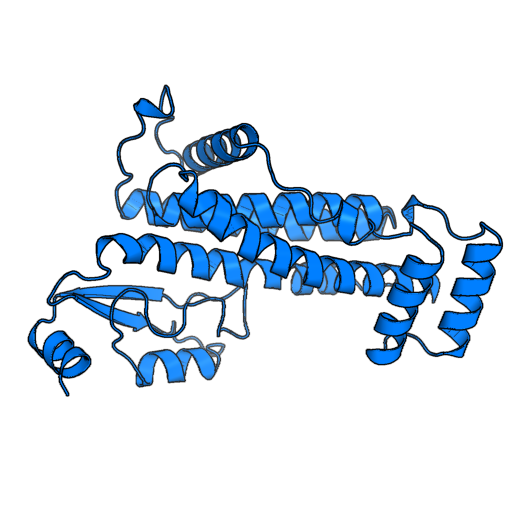6 130 LEU A N 1
ATOM 990 C CA . LEU A 1 130 ? -1.936 2.751 -4.749 1.00 93.06 130 LEU A CA 1
ATOM 991 C C . LEU A 1 130 ? -2.064 3.267 -6.194 1.00 93.06 130 LEU A C 1
ATOM 993 O O . LEU A 1 130 ? -1.165 3.064 -7.010 1.00 93.06 130 LEU A O 1
ATOM 997 N N . SER A 1 131 ? -3.134 4.016 -6.483 1.00 86.31 131 SER A N 1
ATOM 998 C CA . SER A 1 131 ? -3.363 4.650 -7.789 1.00 86.31 131 SER A CA 1
ATOM 999 C C . SER A 1 131 ? -2.236 5.611 -8.160 1.00 86.31 131 SER A C 1
ATOM 1001 O O . SER A 1 131 ? -1.697 5.562 -9.265 1.00 86.31 131 SER A O 1
ATOM 1003 N N . GLN A 1 132 ? -1.872 6.492 -7.225 1.00 84.50 132 GLN A N 1
ATOM 1004 C CA . GLN A 1 132 ? -0.817 7.484 -7.407 1.00 84.50 132 GLN A CA 1
ATOM 1005 C C . GLN A 1 132 ? 0.542 6.825 -7.630 1.00 84.50 132 GLN A C 1
ATOM 1007 O O . GLN A 1 132 ? 1.286 7.261 -8.508 1.00 84.50 132 GLN A O 1
ATOM 1012 N N . GLN A 1 133 ? 0.850 5.765 -6.882 1.00 93.06 133 GLN A N 1
ATOM 1013 C CA . GLN A 1 133 ? 2.101 5.036 -7.038 1.00 93.06 133 GLN A CA 1
ATOM 1014 C C . GLN A 1 133 ? 2.188 4.309 -8.376 1.00 93.06 133 GLN A C 1
ATOM 1016 O O . GLN A 1 133 ? 3.194 4.445 -9.067 1.00 93.06 133 GLN A O 1
ATOM 1021 N N . MET A 1 134 ? 1.130 3.611 -8.792 1.00 91.88 134 MET A N 1
ATOM 1022 C CA . MET A 1 134 ? 1.109 2.931 -10.087 1.00 91.88 134 MET A CA 1
ATOM 1023 C C . MET A 1 134 ? 1.176 3.931 -11.250 1.00 91.88 134 MET A C 1
ATOM 1025 O O . MET A 1 134 ? 1.937 3.731 -12.194 1.00 91.88 134 MET A O 1
ATOM 1029 N N . ALA A 1 135 ? 0.450 5.051 -11.170 1.00 83.06 135 ALA A N 1
ATOM 1030 C CA . ALA A 1 135 ? 0.478 6.088 -12.202 1.00 83.06 135 ALA A CA 1
ATOM 1031 C C . ALA A 1 135 ? 1.848 6.779 -12.287 1.00 83.06 135 ALA A C 1
ATOM 1033 O O . ALA A 1 135 ? 2.374 6.990 -13.380 1.00 83.06 135 ALA A O 1
ATOM 1034 N N . ALA A 1 136 ? 2.470 7.084 -11.143 1.00 85.12 136 ALA A N 1
ATOM 1035 C CA . ALA A 1 136 ? 3.847 7.574 -11.093 1.00 85.12 136 ALA A CA 1
ATOM 1036 C C . ALA A 1 136 ? 4.835 6.525 -11.621 1.00 85.12 136 ALA A C 1
ATOM 1038 O O . ALA A 1 136 ? 5.798 6.869 -12.304 1.00 85.12 136 ALA A O 1
ATOM 1039 N N . GLY A 1 137 ? 4.580 5.248 -11.346 1.00 90.12 137 GLY A N 1
ATOM 1040 C CA . GLY A 1 137 ? 5.337 4.120 -11.862 1.00 90.12 137 GLY A CA 1
ATOM 1041 C C . GLY A 1 137 ? 5.265 4.050 -13.380 1.00 90.12 137 GLY A C 1
ATOM 1042 O O . GLY A 1 137 ? 6.309 3.985 -13.999 1.00 90.12 137 GLY A O 1
ATOM 1043 N N . LEU A 1 138 ? 4.094 4.182 -14.004 1.00 87.75 138 LEU A N 1
ATOM 1044 C CA . LEU A 1 138 ? 3.956 4.215 -15.470 1.00 87.75 138 LEU A CA 1
ATOM 1045 C C . LEU A 1 138 ? 4.402 5.547 -16.092 1.00 87.75 138 LEU A C 1
ATOM 1047 O O . LEU A 1 138 ? 4.712 5.615 -17.276 1.00 87.75 138 LEU A O 1
ATOM 1051 N N . GLY A 1 139 ? 4.384 6.632 -15.318 1.00 80.62 139 GLY A N 1
ATOM 1052 C CA . GLY A 1 139 ? 4.567 7.985 -15.836 1.00 80.62 139 GLY A CA 1
ATOM 1053 C C . GLY A 1 139 ? 3.394 8.491 -16.677 1.00 80.62 139 GLY A C 1
ATOM 1054 O O . GLY A 1 139 ? 3.570 9.428 -17.447 1.00 80.62 139 GLY A O 1
ATOM 1055 N N . ARG A 1 140 ? 2.210 7.885 -16.555 1.00 80.12 140 ARG A N 1
ATOM 1056 C CA . ARG A 1 140 ? 0.981 8.280 -17.258 1.00 80.12 140 ARG A CA 1
ATOM 1057 C C . ARG A 1 140 ? -0.251 7.907 -16.439 1.00 80.12 140 ARG A C 1
ATOM 1059 O O . ARG A 1 140 ? -0.153 7.198 -15.440 1.00 80.12 140 ARG A O 1
ATOM 1066 N N . ALA A 1 141 ? -1.422 8.347 -16.892 1.00 74.06 141 ALA A N 1
ATOM 1067 C CA . ALA A 1 141 ? -2.680 7.859 -16.341 1.00 74.06 141 ALA A CA 1
ATOM 1068 C C . ALA A 1 141 ? -2.858 6.350 -16.545 1.00 74.06 141 ALA A C 1
ATOM 1070 O O . ALA A 1 141 ? -2.388 5.774 -17.534 1.00 74.06 141 ALA A O 1
ATOM 1071 N N . LEU A 1 142 ? -3.559 5.739 -15.589 1.00 79.56 142 LEU A N 1
ATOM 1072 C CA . LEU A 1 142 ? -3.927 4.329 -15.624 1.00 79.56 142 LEU A CA 1
ATOM 1073 C C . LEU A 1 142 ? -4.994 4.108 -16.699 1.00 79.56 142 LEU A C 1
ATOM 1075 O O . LEU A 1 142 ? -5.955 4.871 -16.791 1.00 79.56 142 LEU A O 1
ATOM 1079 N N . GLY A 1 143 ? -4.792 3.091 -17.531 1.00 78.00 143 GLY A N 1
ATOM 1080 C CA . GLY A 1 143 ? -5.783 2.597 -18.476 1.00 78.00 143 GLY A CA 1
ATOM 1081 C C . GLY A 1 143 ? -6.600 1.443 -17.883 1.00 78.00 143 GLY A C 1
ATOM 1082 O O . GLY A 1 143 ? -6.293 0.968 -16.789 1.00 78.00 143 GLY A O 1
ATOM 1083 N N . PRO A 1 144 ? -7.606 0.931 -18.614 1.00 78.25 144 PRO A N 1
ATOM 1084 C CA . PRO A 1 144 ? -8.551 -0.067 -18.098 1.00 78.25 144 PRO A CA 1
ATOM 1085 C C . PRO A 1 144 ? -7.897 -1.329 -17.523 1.00 78.25 144 PRO A C 1
ATOM 1087 O O . PRO A 1 144 ? -8.298 -1.814 -16.470 1.00 78.25 144 PRO A O 1
ATOM 1090 N N . THR A 1 145 ? -6.851 -1.845 -18.172 1.00 84.94 145 THR A N 1
ATOM 1091 C CA . THR A 1 145 ? -6.127 -3.031 -17.688 1.00 84.94 145 THR A CA 1
ATOM 1092 C C . THR A 1 145 ? -5.393 -2.762 -16.374 1.00 84.94 145 THR A C 1
ATOM 1094 O O . THR A 1 145 ? -5.329 -3.631 -15.509 1.00 84.94 145 THR A O 1
ATOM 1097 N N . GLU A 1 146 ? -4.836 -1.562 -16.205 1.00 86.31 146 GLU A N 1
ATOM 1098 C CA . GLU A 1 146 ? -4.140 -1.183 -14.972 1.00 86.31 146 GLU A CA 1
ATOM 1099 C C . GLU A 1 146 ? -5.110 -0.895 -13.834 1.00 86.31 146 GLU A C 1
ATOM 1101 O O . GLU A 1 146 ? -4.826 -1.250 -12.697 1.00 86.31 146 GLU A O 1
ATOM 1106 N N . LEU A 1 147 ? -6.272 -0.330 -14.152 1.00 82.44 147 LEU A N 1
ATOM 1107 C CA . LEU A 1 147 ? -7.372 -0.151 -13.211 1.00 82.44 147 LEU A CA 1
ATOM 1108 C C . LEU A 1 147 ? -7.882 -1.497 -12.689 1.00 82.44 147 LEU A C 1
ATOM 1110 O O . LEU A 1 147 ? -7.967 -1.689 -11.481 1.00 82.44 147 LEU A O 1
ATOM 1114 N N . ALA A 1 148 ? -8.117 -2.466 -13.578 1.00 84.44 148 ALA A N 1
ATOM 1115 C CA . ALA A 1 148 ? -8.559 -3.802 -13.182 1.00 84.44 148 ALA A CA 1
ATOM 1116 C C . ALA A 1 148 ? -7.530 -4.535 -12.302 1.00 84.44 148 ALA A C 1
ATOM 1118 O O . ALA A 1 148 ? -7.905 -5.232 -11.359 1.00 84.44 148 ALA A O 1
ATOM 1119 N N . TYR A 1 149 ? -6.235 -4.373 -12.597 1.00 88.31 149 TYR A N 1
ATOM 1120 C CA . TYR A 1 149 ? -5.161 -4.917 -11.764 1.00 88.31 149 TYR A CA 1
ATOM 1121 C C . TYR A 1 149 ? -5.092 -4.223 -10.397 1.00 88.31 149 TYR A C 1
ATOM 1123 O O . TYR A 1 149 ? -5.018 -4.883 -9.362 1.00 88.31 149 TYR A O 1
ATOM 1131 N N . LEU A 1 150 ? -5.175 -2.892 -10.381 1.00 87.50 150 LEU A N 1
ATOM 1132 C CA . LEU A 1 150 ? -5.192 -2.100 -9.157 1.00 87.50 150 LEU A CA 1
ATOM 1133 C C . LEU A 1 150 ? -6.365 -2.479 -8.249 1.00 87.50 150 LEU A C 1
ATOM 1135 O O . LEU A 1 150 ? -6.174 -2.601 -7.040 1.00 87.50 150 LEU A O 1
ATOM 1139 N N . ASP A 1 151 ? -7.553 -2.686 -8.818 1.00 85.69 151 ASP A N 1
ATOM 1140 C CA . ASP A 1 151 ? -8.735 -3.111 -8.072 1.00 85.69 151 ASP A CA 1
ATOM 1141 C C . ASP A 1 151 ? -8.484 -4.420 -7.319 1.00 85.69 151 ASP A C 1
ATOM 1143 O O . ASP A 1 151 ? -8.956 -4.581 -6.197 1.00 85.69 151 ASP A O 1
ATOM 1147 N N . ASP A 1 152 ? -7.708 -5.346 -7.882 1.00 89.19 152 ASP A N 1
ATOM 1148 C CA . ASP A 1 152 ? -7.376 -6.598 -7.203 1.00 89.19 152 ASP A CA 1
ATOM 1149 C C . ASP A 1 152 ? -6.474 -6.395 -5.977 1.00 89.19 152 ASP A C 1
ATOM 1151 O O . ASP A 1 152 ? -6.739 -6.925 -4.889 1.00 89.19 152 ASP A O 1
ATOM 1155 N N . ILE A 1 153 ? -5.461 -5.536 -6.116 1.00 90.81 153 ILE A N 1
ATOM 1156 C CA . ILE A 1 153 ? -4.587 -5.141 -5.005 1.00 90.81 153 ILE A CA 1
ATOM 1157 C C . ILE A 1 153 ? -5.416 -4.441 -3.922 1.00 90.81 153 ILE A C 1
ATOM 1159 O O . ILE A 1 153 ? -5.328 -4.791 -2.742 1.00 90.81 153 ILE A O 1
ATOM 1163 N N . VAL A 1 154 ? -6.253 -3.479 -4.317 1.00 89.19 154 VAL A N 1
ATOM 1164 C CA . VAL A 1 154 ? -7.124 -2.712 -3.417 1.00 89.19 154 VAL A CA 1
ATOM 1165 C C . VAL A 1 154 ? -8.060 -3.638 -2.648 1.00 89.19 154 VAL A C 1
ATOM 1167 O O . VAL A 1 154 ? -8.105 -3.541 -1.425 1.00 89.19 154 VAL A O 1
ATOM 1170 N N . ARG A 1 155 ? -8.733 -4.583 -3.318 1.00 88.12 155 ARG A N 1
ATOM 1171 C CA . ARG A 1 155 ? -9.611 -5.575 -2.671 1.00 88.12 155 ARG A CA 1
ATOM 1172 C C . ARG A 1 155 ? -8.892 -6.356 -1.581 1.00 88.12 155 ARG A C 1
ATOM 1174 O O . ARG A 1 155 ? -9.419 -6.539 -0.481 1.00 88.12 155 ARG A O 1
ATOM 1181 N N . THR A 1 156 ? -7.671 -6.795 -1.872 1.00 90.38 156 THR A N 1
ATOM 1182 C CA . THR A 1 156 ? -6.842 -7.516 -0.905 1.00 90.38 156 THR A CA 1
ATOM 1183 C C . THR A 1 156 ? -6.544 -6.638 0.311 1.00 90.38 156 THR A C 1
ATOM 1185 O O . THR A 1 156 ? -6.783 -7.059 1.446 1.00 90.38 156 THR A O 1
ATOM 1188 N N . GLN A 1 157 ? -6.104 -5.395 0.095 1.00 92.50 157 GLN A N 1
ATOM 1189 C CA . GLN A 1 157 ? -5.799 -4.466 1.187 1.00 92.50 157 GLN A CA 1
ATOM 1190 C C . GLN A 1 157 ? -7.042 -4.058 1.990 1.00 92.50 157 GLN A C 1
ATOM 1192 O O . GLN A 1 157 ? -6.977 -3.980 3.215 1.00 92.50 157 GLN A O 1
ATOM 1197 N N . GLU A 1 158 ? -8.188 -3.861 1.340 1.00 88.75 158 GLU A N 1
ATOM 1198 C CA . GLU A 1 158 ? -9.466 -3.560 1.994 1.00 88.75 158 GLU A CA 1
ATOM 1199 C C . GLU A 1 158 ? -9.936 -4.723 2.874 1.00 88.75 158 GLU A C 1
ATOM 1201 O O . GLU A 1 158 ? -10.435 -4.490 3.973 1.00 88.75 158 GLU A O 1
ATOM 1206 N N . SER A 1 159 ? -9.697 -5.976 2.469 1.00 86.38 159 SER A N 1
ATOM 1207 C CA . SER A 1 159 ? -9.994 -7.139 3.316 1.00 86.38 159 SER A CA 1
ATOM 1208 C C . SER A 1 159 ? -9.144 -7.163 4.596 1.00 86.38 159 SER A C 1
ATOM 1210 O O . SER A 1 159 ? -9.635 -7.489 5.681 1.00 86.38 159 SER A O 1
ATOM 1212 N N . PHE A 1 160 ? -7.867 -6.782 4.495 1.00 91.12 160 PHE A N 1
ATOM 1213 C CA . PHE A 1 160 ? -6.964 -6.668 5.638 1.00 91.12 160 PHE A CA 1
ATOM 1214 C C . PHE A 1 160 ? -7.359 -5.497 6.540 1.00 91.12 160 PHE A C 1
ATOM 1216 O O . PHE A 1 160 ? -7.381 -5.650 7.764 1.00 91.12 160 PHE A O 1
ATOM 1223 N N . LEU A 1 161 ? -7.740 -4.366 5.942 1.00 93.81 161 LEU A N 1
ATOM 1224 C CA . LEU A 1 161 ? -8.231 -3.194 6.653 1.00 93.81 161 LEU A CA 1
ATOM 1225 C C . LEU A 1 161 ? -9.539 -3.476 7.386 1.00 93.81 161 LEU A C 1
ATOM 1227 O O . LEU A 1 161 ? -9.658 -3.074 8.537 1.00 93.81 161 LEU A O 1
ATOM 1231 N N . TYR A 1 162 ? -10.469 -4.218 6.787 1.00 88.50 162 TYR A N 1
ATOM 1232 C CA . TYR A 1 162 ? -11.703 -4.631 7.450 1.00 88.50 162 TYR A CA 1
ATOM 1233 C C . TYR A 1 162 ? -11.417 -5.425 8.731 1.00 88.50 162 TYR A C 1
ATOM 1235 O O . TYR A 1 162 ? -11.956 -5.103 9.791 1.00 88.50 162 TYR A O 1
ATOM 1243 N N . ARG A 1 163 ? -10.511 -6.414 8.667 1.00 87.75 163 ARG A N 1
ATOM 1244 C CA . ARG A 1 163 ? -10.099 -7.179 9.859 1.00 87.75 163 ARG A CA 1
ATOM 1245 C C . ARG A 1 163 ? -9.456 -6.285 10.912 1.00 87.75 163 ARG A C 1
ATOM 1247 O O . ARG A 1 163 ? -9.699 -6.460 12.099 1.00 87.75 163 ARG A O 1
ATOM 1254 N N . TYR A 1 164 ? -8.662 -5.311 10.483 1.00 93.56 164 TYR A N 1
ATOM 1255 C CA . TYR A 1 164 ? -8.044 -4.382 11.414 1.00 93.56 164 TYR A CA 1
ATOM 1256 C C . TYR A 1 164 ? -9.056 -3.405 12.038 1.00 93.56 164 TYR A C 1
ATOM 1258 O O . TYR A 1 164 ? -8.998 -3.116 13.228 1.00 93.56 164 TYR A O 1
ATOM 1266 N N . ALA A 1 165 ? -10.041 -2.940 11.273 1.00 91.88 165 ALA A N 1
ATOM 1267 C CA . ALA A 1 165 ? -11.123 -2.106 11.784 1.00 91.88 165 ALA A CA 1
ATOM 1268 C C . ALA A 1 165 ? -11.998 -2.857 12.796 1.00 91.88 165 ALA A C 1
ATOM 1270 O O . ALA A 1 165 ? -12.426 -2.273 13.791 1.00 91.88 165 ALA A O 1
ATOM 1271 N N . ALA A 1 166 ? -12.216 -4.154 12.574 1.00 85.69 166 ALA A N 1
ATOM 1272 C CA . ALA A 1 166 ? -12.866 -5.034 13.537 1.00 85.69 166 ALA A CA 1
ATOM 1273 C C . ALA A 1 166 ? -12.089 -5.124 14.859 1.00 85.69 166 ALA A C 1
ATOM 1275 O O . ALA A 1 166 ? -12.689 -4.982 15.922 1.00 85.69 166 ALA A O 1
ATOM 1276 N N . GLU A 1 167 ? -10.763 -5.288 14.800 1.00 89.25 167 GLU A N 1
ATOM 1277 C CA . GLU A 1 167 ? -9.901 -5.270 15.989 1.00 89.25 167 GLU A CA 1
ATOM 1278 C C . GLU A 1 167 ? -10.035 -3.954 16.761 1.00 89.25 167 GLU A C 1
ATOM 1280 O O . GLU A 1 167 ? -10.249 -3.958 17.973 1.00 89.25 167 GLU A O 1
ATOM 1285 N N . VAL A 1 168 ? -9.922 -2.825 16.055 1.00 92.00 168 VAL A N 1
ATOM 1286 C CA . VAL A 1 168 ? -10.046 -1.484 16.640 1.00 92.00 168 VAL A CA 1
ATOM 1287 C C . VAL A 1 168 ? -11.383 -1.338 17.372 1.00 92.00 168 VAL A C 1
ATOM 1289 O O . VAL A 1 168 ? -11.403 -0.885 18.517 1.00 92.00 168 VAL A O 1
ATOM 1292 N N . ALA A 1 169 ? -12.486 -1.747 16.736 1.00 88.00 169 ALA A N 1
ATOM 1293 C CA . ALA A 1 169 ? -13.817 -1.697 17.336 1.00 88.00 169 ALA A CA 1
ATOM 1294 C C . ALA A 1 169 ? -13.921 -2.595 18.578 1.00 88.00 169 ALA A C 1
ATOM 1296 O O . ALA A 1 169 ? -14.347 -2.136 19.638 1.00 88.00 169 ALA A O 1
ATOM 1297 N N . ALA A 1 170 ? -13.464 -3.846 18.479 1.00 83.25 170 ALA A N 1
ATOM 1298 C CA . ALA A 1 170 ? -13.503 -4.803 19.581 1.00 83.25 170 ALA A CA 1
ATOM 1299 C C . ALA A 1 170 ? -12.724 -4.300 20.809 1.00 83.25 170 ALA A C 1
ATOM 1301 O O . ALA A 1 170 ? -13.248 -4.304 21.922 1.00 83.25 170 ALA A O 1
ATOM 1302 N N . ARG A 1 171 ? -11.507 -3.785 20.595 1.00 88.19 171 ARG A N 1
ATOM 1303 C CA . ARG A 1 171 ? -10.653 -3.181 21.632 1.00 88.19 171 ARG A CA 1
ATOM 1304 C C . ARG A 1 171 ? -11.303 -1.965 22.294 1.00 88.19 171 ARG A C 1
ATOM 1306 O O . ARG A 1 171 ? -11.218 -1.799 23.510 1.00 88.19 171 ARG A O 1
ATOM 1313 N N . ALA A 1 172 ? -11.967 -1.118 21.509 1.00 87.81 172 ALA A N 1
ATOM 1314 C CA . ALA A 1 172 ? -12.697 0.026 22.046 1.00 87.81 172 ALA A CA 1
ATOM 1315 C C . ALA A 1 172 ? -13.859 -0.418 22.951 1.00 87.81 172 ALA A C 1
ATOM 1317 O O . ALA A 1 172 ? -14.068 0.167 24.014 1.00 87.81 172 ALA A O 1
ATOM 1318 N N . TRP A 1 173 ? -14.585 -1.479 22.586 1.00 82.75 173 TRP A N 1
ATOM 1319 C CA . TRP A 1 173 ? -15.719 -1.957 23.381 1.00 82.75 173 TRP A CA 1
ATOM 1320 C C . TRP A 1 173 ? -15.338 -2.687 24.665 1.00 82.75 173 TRP A C 1
ATOM 1322 O O . TRP A 1 173 ? -16.123 -2.655 25.613 1.00 82.75 173 TRP A O 1
ATOM 1332 N N . THR A 1 174 ? -14.153 -3.297 24.724 1.00 83.50 174 THR A N 1
ATOM 1333 C CA . THR A 1 174 ? -13.613 -3.915 25.948 1.00 83.50 174 THR A CA 1
ATOM 1334 C C . THR A 1 174 ? -12.874 -2.911 26.842 1.00 83.50 174 THR A C 1
ATOM 1336 O O . THR A 1 174 ? -12.151 -3.298 27.758 1.00 83.50 174 THR A O 1
ATOM 1339 N N . ASN A 1 175 ? -13.068 -1.605 26.605 1.00 86.38 175 ASN A N 1
ATOM 1340 C CA . ASN A 1 175 ? -12.447 -0.505 27.349 1.00 86.38 175 ASN A CA 1
ATOM 1341 C C . ASN A 1 175 ? -10.907 -0.584 27.379 1.00 86.38 175 ASN A C 1
ATOM 1343 O O . ASN A 1 175 ? -10.260 -0.155 28.334 1.00 86.38 175 ASN A O 1
ATOM 1347 N N . ASN A 1 176 ? -10.323 -1.136 26.314 1.00 90.06 176 ASN A N 1
ATOM 1348 C CA . ASN A 1 176 ? -8.884 -1.259 26.113 1.00 90.06 176 ASN A CA 1
ATOM 1349 C C . ASN A 1 176 ? -8.500 -0.768 24.703 1.00 90.06 176 ASN A C 1
ATOM 1351 O O . ASN A 1 176 ? -8.017 -1.555 23.881 1.00 90.06 176 ASN A O 1
ATOM 1355 N N . PRO A 1 177 ? -8.772 0.512 24.376 1.00 92.69 177 PRO A N 1
ATOM 1356 C CA . PRO A 1 177 ? -8.549 1.041 23.038 1.00 92.69 177 PRO A CA 1
ATOM 1357 C C . PRO A 1 177 ? -7.060 1.043 22.670 1.00 92.69 177 PRO A C 1
ATOM 1359 O O . PRO A 1 177 ? -6.186 1.299 23.499 1.00 92.69 177 PRO A O 1
ATOM 1362 N N . LEU A 1 178 ? -6.774 0.803 21.389 1.00 94.06 178 LEU A N 1
ATOM 1363 C CA . LEU A 1 178 ? -5.423 0.924 20.842 1.00 94.06 178 LEU A CA 1
ATOM 1364 C C . LEU A 1 178 ? -4.952 2.385 20.888 1.00 94.06 178 LEU A C 1
ATOM 1366 O O . LEU A 1 178 ? -5.742 3.313 20.710 1.00 94.06 178 LEU A O 1
ATOM 1370 N N . SER A 1 179 ? -3.650 2.595 21.092 1.00 96.06 179 SER A N 1
ATOM 1371 C CA . SER A 1 179 ? -3.076 3.942 21.074 1.00 96.06 179 SER A CA 1
ATOM 1372 C C . SER A 1 179 ? -3.047 4.524 19.658 1.00 96.06 179 SER A C 1
ATOM 1374 O O . SER A 1 179 ? -2.903 3.794 18.675 1.00 96.06 179 SER A O 1
ATOM 1376 N N . GLU A 1 180 ? -3.105 5.854 19.552 1.00 96.75 180 GLU A N 1
ATOM 1377 C CA . GLU A 1 180 ? -2.998 6.569 18.271 1.00 96.75 180 GLU A CA 1
ATOM 1378 C C . GLU A 1 180 ? -1.747 6.155 17.486 1.00 96.75 180 GLU A C 1
ATOM 1380 O O . GLU A 1 180 ? -1.826 5.820 16.307 1.00 96.75 180 GLU A O 1
ATOM 1385 N N . ALA A 1 181 ? -0.597 6.105 18.165 1.00 95.44 181 ALA A N 1
ATOM 1386 C CA . ALA A 1 181 ? 0.669 5.716 17.557 1.00 95.44 181 ALA A CA 1
ATOM 1387 C C . ALA A 1 181 ? 0.644 4.273 17.033 1.00 95.44 181 ALA A C 1
ATOM 1389 O O . ALA A 1 181 ? 1.213 3.993 15.979 1.00 95.44 181 ALA A O 1
ATOM 1390 N N . TYR A 1 182 ? -0.020 3.350 17.738 1.00 95.38 182 TYR A N 1
ATOM 1391 C CA . TYR A 1 182 ? -0.184 1.981 17.254 1.00 95.38 182 TYR A CA 1
ATOM 1392 C C . TYR A 1 182 ? -1.063 1.946 15.999 1.00 95.38 182 TYR A C 1
ATOM 1394 O O . TYR A 1 182 ? -0.686 1.316 15.011 1.00 95.38 182 TYR A O 1
ATOM 1402 N N . ILE A 1 183 ? -2.191 2.666 16.017 1.00 96.44 183 ILE A N 1
ATOM 1403 C CA . ILE A 1 183 ? -3.115 2.753 14.880 1.00 96.44 183 ILE A CA 1
ATOM 1404 C C . ILE A 1 183 ? -2.415 3.312 13.647 1.00 96.44 183 ILE A C 1
ATOM 1406 O O . ILE A 1 183 ? -2.468 2.694 12.582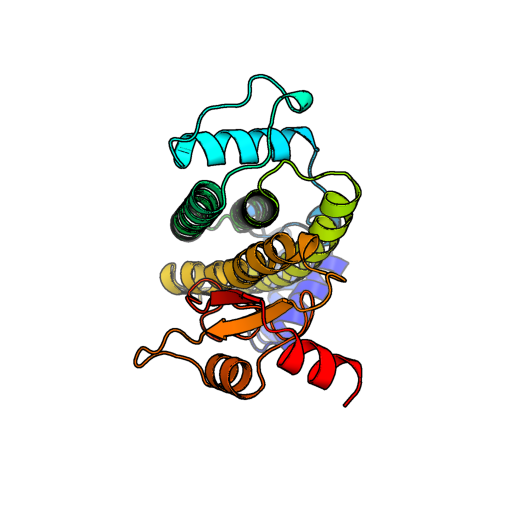 1.00 96.44 183 ILE A O 1
ATOM 1410 N N . ALA A 1 184 ? -1.707 4.431 13.802 1.00 95.50 184 ALA A N 1
ATOM 1411 C CA . ALA A 1 184 ? -0.950 5.050 12.726 1.00 95.50 184 ALA A CA 1
ATOM 1412 C C . ALA A 1 184 ? 0.104 4.087 12.159 1.00 95.50 184 ALA A C 1
ATOM 1414 O O . ALA A 1 184 ? 0.107 3.829 10.960 1.00 95.50 184 ALA A O 1
ATOM 1415 N N . ASN A 1 185 ? 0.940 3.479 13.009 1.00 92.31 185 ASN A N 1
ATOM 1416 C CA . ASN A 1 185 ? 1.998 2.564 12.564 1.00 92.31 185 ASN A CA 1
ATOM 1417 C C . ASN A 1 185 ? 1.456 1.309 11.866 1.00 92.31 185 ASN A C 1
ATOM 1419 O O . ASN A 1 185 ? 2.041 0.834 10.893 1.00 92.31 185 ASN A O 1
ATOM 1423 N N . ARG A 1 186 ? 0.345 0.742 12.349 1.00 93.94 186 ARG A N 1
ATOM 1424 C CA . ARG A 1 186 ? -0.251 -0.449 11.733 1.00 93.94 186 ARG A CA 1
ATOM 1425 C C . ARG A 1 186 ? -0.911 -0.124 10.397 1.00 93.94 186 ARG A C 1
ATOM 1427 O O . ARG A 1 186 ? -0.786 -0.919 9.463 1.00 93.94 186 ARG A O 1
ATOM 1434 N N . ALA A 1 187 ? -1.589 1.018 10.309 1.00 94.50 187 ALA A N 1
ATOM 1435 C CA . ALA A 1 187 ? -2.167 1.521 9.069 1.00 94.50 187 ALA A CA 1
ATOM 1436 C C . ALA A 1 187 ? -1.084 1.921 8.050 1.00 94.50 187 ALA A C 1
ATOM 1438 O O . ALA A 1 187 ? -1.276 1.766 6.846 1.00 94.50 187 ALA A O 1
ATOM 1439 N N . ASP A 1 188 ? 0.094 2.333 8.513 1.00 92.75 188 ASP A N 1
ATOM 1440 C CA . ASP A 1 188 ? 1.223 2.654 7.642 1.00 92.75 188 ASP A CA 1
ATOM 1441 C C . ASP A 1 188 ? 1.734 1.448 6.838 1.00 92.75 188 ASP A C 1
ATOM 1443 O O . ASP A 1 188 ? 2.304 1.591 5.757 1.00 92.75 188 ASP A O 1
ATOM 1447 N N . GLN A 1 189 ? 1.477 0.227 7.316 1.00 92.12 189 GLN A N 1
ATOM 1448 C CA . GLN A 1 189 ? 1.873 -0.990 6.607 1.00 92.12 189 GLN A CA 1
ATOM 1449 C C . GLN A 1 189 ? 1.202 -1.119 5.232 1.00 92.12 189 GLN A C 1
ATOM 1451 O O . GLN A 1 189 ? 1.803 -1.688 4.323 1.00 92.12 189 GLN A O 1
ATOM 1456 N N . TYR A 1 190 ? 0.018 -0.525 5.035 1.00 94.19 190 TYR A N 1
ATOM 1457 C CA . TYR A 1 190 ? -0.651 -0.508 3.730 1.00 94.19 190 TYR A CA 1
ATOM 1458 C C . TYR A 1 190 ? 0.140 0.267 2.663 1.00 94.19 190 TYR A C 1
ATOM 1460 O O . TYR A 1 190 ? -0.073 0.052 1.470 1.00 94.19 190 TYR A O 1
ATOM 1468 N N . ALA A 1 191 ? 1.103 1.117 3.051 1.00 93.50 191 ALA A N 1
ATOM 1469 C CA . ALA A 1 191 ? 1.970 1.774 2.079 1.00 93.50 191 ALA A CA 1
ATOM 1470 C C . ALA A 1 191 ? 2.979 0.828 1.398 1.00 93.50 191 ALA A C 1
ATOM 1472 O O . ALA A 1 191 ? 3.556 1.210 0.375 1.00 93.50 191 ALA A O 1
ATOM 1473 N N . GLY A 1 192 ? 3.192 -0.383 1.931 1.00 93.75 192 GLY A N 1
ATOM 1474 C CA . GLY A 1 192 ? 4.109 -1.373 1.359 1.00 93.75 192 GLY A CA 1
ATOM 1475 C C . GLY A 1 192 ? 3.725 -1.776 -0.065 1.00 93.75 192 GLY A C 1
ATOM 1476 O O . GLY A 1 192 ? 4.559 -1.692 -0.965 1.00 93.75 192 GLY A O 1
ATOM 1477 N N . GLU A 1 193 ? 2.452 -2.107 -0.297 1.00 94.69 193 GLU A N 1
ATOM 1478 C CA . GLU A 1 193 ? 1.968 -2.468 -1.638 1.00 94.69 193 GLU A CA 1
ATOM 1479 C C . GLU A 1 193 ? 2.037 -1.302 -2.621 1.00 94.69 193 GLU A C 1
ATOM 1481 O O . GLU A 1 193 ? 2.379 -1.493 -3.782 1.00 94.69 193 GLU A O 1
ATOM 1486 N N . GLY A 1 194 ? 1.786 -0.068 -2.175 1.00 94.25 194 GLY A N 1
ATOM 1487 C CA . GLY A 1 194 ? 1.962 1.088 -3.057 1.00 94.25 194 GLY A CA 1
ATOM 1488 C C . GLY A 1 194 ? 3.418 1.310 -3.434 1.00 94.25 194 GLY A C 1
ATOM 1489 O O . GLY A 1 194 ? 3.706 1.655 -4.576 1.00 94.25 194 GLY A O 1
ATOM 1490 N N . TRP A 1 195 ? 4.355 1.059 -2.518 1.00 94.31 195 TRP A N 1
ATOM 1491 C CA . TRP A 1 195 ? 5.775 1.117 -2.852 1.00 94.31 195 TRP A CA 1
ATOM 1492 C C . TRP A 1 195 ? 6.144 0.076 -3.918 1.00 94.31 195 TRP A C 1
ATOM 1494 O O . TRP A 1 195 ? 6.817 0.421 -4.888 1.00 94.31 195 TRP A O 1
ATOM 1504 N N . ALA A 1 196 ? 5.641 -1.154 -3.786 1.00 95.25 196 ALA A N 1
ATOM 1505 C CA . ALA A 1 196 ? 5.835 -2.217 -4.770 1.00 95.25 196 ALA A CA 1
ATOM 1506 C C . ALA A 1 196 ? 5.209 -1.880 -6.132 1.00 95.25 196 ALA A C 1
ATOM 1508 O O . ALA A 1 196 ? 5.885 -1.985 -7.157 1.00 95.25 196 ALA A O 1
ATOM 1509 N N . ALA A 1 197 ? 3.965 -1.387 -6.133 1.00 95.12 197 ALA A N 1
ATOM 1510 C CA . ALA A 1 197 ? 3.220 -1.031 -7.338 1.00 95.12 197 ALA A CA 1
ATOM 1511 C C . ALA A 1 197 ? 3.954 -0.000 -8.207 1.00 95.12 197 ALA A C 1
ATOM 1513 O O . ALA A 1 197 ? 3.855 -0.052 -9.432 1.00 95.12 197 ALA A O 1
ATOM 1514 N N . TRP A 1 198 ? 4.720 0.918 -7.601 1.00 95.44 198 TRP A N 1
ATOM 1515 C CA . TRP A 1 198 ? 5.558 1.843 -8.363 1.00 95.44 198 TRP A CA 1
ATOM 1516 C C . TRP A 1 198 ? 6.643 1.114 -9.160 1.00 95.44 198 TRP A C 1
ATOM 1518 O O . TRP A 1 198 ? 6.798 1.392 -10.349 1.00 95.44 198 TRP A O 1
ATOM 1528 N N . PHE A 1 199 ? 7.389 0.194 -8.533 1.00 95.88 199 PHE A N 1
ATOM 1529 C CA . PHE A 1 199 ? 8.477 -0.521 -9.213 1.00 95.88 199 PHE A CA 1
ATOM 1530 C C . PHE A 1 199 ? 7.939 -1.431 -10.306 1.00 95.88 199 PHE A C 1
ATOM 1532 O O . PHE A 1 199 ? 8.429 -1.368 -11.431 1.00 95.88 199 PHE A O 1
ATOM 1539 N N . GLU A 1 200 ? 6.891 -2.195 -10.001 1.00 95.44 200 GLU A N 1
ATOM 1540 C CA . GLU A 1 200 ? 6.242 -3.082 -10.964 1.00 95.44 200 GLU A CA 1
ATOM 1541 C C . GLU A 1 200 ? 5.771 -2.308 -12.203 1.00 95.44 200 GLU A C 1
ATOM 1543 O O . GLU A 1 200 ? 6.109 -2.651 -13.338 1.00 95.44 200 GLU A O 1
ATOM 1548 N N . ALA A 1 201 ? 5.066 -1.195 -11.994 1.00 93.50 201 ALA A N 1
ATOM 1549 C CA . ALA A 1 201 ? 4.664 -0.312 -13.079 1.00 93.50 201 ALA A CA 1
ATOM 1550 C C . ALA A 1 201 ? 5.868 0.285 -13.822 1.00 93.50 201 ALA A C 1
ATOM 1552 O O . ALA A 1 201 ? 5.830 0.427 -15.044 1.00 93.50 201 ALA A O 1
ATOM 1553 N N . SER A 1 202 ? 6.947 0.621 -13.109 1.00 93.19 202 SER A N 1
ATOM 1554 C CA . SER A 1 202 ? 8.125 1.238 -13.714 1.00 93.19 202 SER A CA 1
ATOM 1555 C C . SER A 1 202 ? 8.923 0.307 -14.622 1.00 93.19 202 SER A C 1
ATOM 1557 O O . SER A 1 202 ? 9.543 0.779 -15.576 1.00 93.19 202 SER A O 1
ATOM 1559 N N . GLU A 1 203 ? 8.871 -0.995 -14.341 1.00 94.12 203 GLU A N 1
ATOM 1560 C CA . GLU A 1 203 ? 9.578 -2.060 -15.054 1.00 94.12 203 GLU A CA 1
ATOM 1561 C C . GLU A 1 203 ? 8.774 -2.619 -16.236 1.00 94.12 203 GLU A C 1
ATOM 1563 O O . GLU A 1 203 ? 9.325 -3.340 -17.068 1.00 94.12 203 GLU A O 1
ATOM 1568 N N . ARG A 1 204 ? 7.483 -2.277 -16.351 1.00 90.12 204 ARG A N 1
ATOM 1569 C CA . ARG A 1 204 ? 6.582 -2.855 -17.359 1.00 90.12 204 ARG A CA 1
ATOM 1570 C C . ARG A 1 204 ? 7.083 -2.676 -18.790 1.00 90.12 204 ARG A C 1
ATOM 1572 O O . ARG A 1 204 ? 6.994 -3.609 -19.576 1.00 90.12 204 ARG A O 1
ATOM 1579 N N . GLU A 1 205 ? 7.644 -1.517 -19.126 1.00 85.19 205 GLU A N 1
ATOM 1580 C CA . GLU A 1 205 ? 8.185 -1.270 -20.472 1.00 85.19 205 GLU A CA 1
ATOM 1581 C C . GLU A 1 205 ? 9.404 -2.144 -20.786 1.00 85.19 205 GLU A C 1
ATOM 1583 O O . GLU A 1 205 ? 9.639 -2.451 -21.949 1.00 85.19 205 GLU A O 1
ATOM 1588 N N . LEU A 1 206 ? 10.154 -2.571 -19.767 1.00 88.19 206 LEU A N 1
ATOM 1589 C CA . LEU A 1 206 ? 11.340 -3.422 -19.902 1.00 88.19 206 LEU A CA 1
ATOM 1590 C C . LEU A 1 206 ? 10.993 -4.914 -19.914 1.00 88.19 206 LEU A C 1
ATOM 1592 O O . LEU A 1 206 ? 11.842 -5.745 -20.229 1.00 88.19 206 LEU A O 1
ATOM 1596 N N . THR A 1 207 ? 9.759 -5.271 -19.559 1.00 88.25 207 THR A N 1
ATOM 1597 C CA . THR A 1 207 ? 9.315 -6.664 -19.541 1.00 88.25 207 THR A CA 1
ATOM 1598 C C . THR A 1 207 ? 9.325 -7.220 -20.962 1.00 88.25 207 THR A C 1
ATOM 1600 O O . THR A 1 207 ? 8.643 -6.706 -21.844 1.00 88.25 207 THR A O 1
ATOM 1603 N N . GLY A 1 208 ? 10.126 -8.264 -21.186 1.00 81.94 208 GLY A N 1
ATOM 1604 C CA . GLY A 1 208 ? 10.325 -8.859 -22.510 1.00 81.94 208 GLY A CA 1
ATOM 1605 C C . GLY A 1 208 ? 11.310 -8.110 -23.414 1.00 81.94 208 GLY A C 1
ATOM 1606 O O . GLY A 1 208 ? 11.447 -8.489 -24.573 1.00 81.94 208 GLY A O 1
ATOM 1607 N N . GLN A 1 209 ? 11.996 -7.072 -22.919 1.00 88.00 209 GLN A N 1
ATOM 1608 C CA . GLN A 1 209 ? 13.125 -6.483 -23.638 1.00 88.00 209 GLN A CA 1
ATOM 1609 C C . GLN A 1 209 ? 14.409 -7.263 -23.359 1.00 88.00 209 GLN A C 1
ATOM 1611 O O . GLN A 1 209 ? 14.825 -7.418 -22.207 1.00 88.00 209 GLN A O 1
ATOM 1616 N N . ASP A 1 210 ? 15.062 -7.704 -24.430 1.00 92.88 210 ASP A N 1
ATOM 1617 C CA . ASP A 1 210 ? 16.310 -8.449 -24.338 1.00 92.88 210 ASP A CA 1
ATOM 1618 C C . ASP A 1 210 ? 17.432 -7.592 -23.742 1.00 92.88 210 ASP A C 1
ATOM 1620 O O . ASP A 1 210 ? 17.634 -6.423 -24.080 1.00 92.88 210 ASP A O 1
ATOM 1624 N N . GLY A 1 211 ? 18.198 -8.212 -22.851 1.00 92.81 211 GLY A N 1
ATOM 1625 C CA . GLY A 1 211 ? 19.406 -7.640 -22.279 1.00 92.81 211 GLY A CA 1
ATOM 1626 C C . GLY A 1 211 ? 19.209 -6.715 -21.086 1.00 92.81 211 GLY A C 1
ATOM 1627 O O . GLY A 1 211 ? 20.201 -6.203 -20.572 1.00 92.81 211 GLY A O 1
ATOM 1628 N N . PHE A 1 212 ? 17.983 -6.526 -20.596 1.00 96.44 212 PHE A N 1
ATOM 1629 C CA . PHE A 1 212 ? 17.740 -5.818 -19.339 1.00 96.44 212 PHE A CA 1
ATOM 1630 C C . PHE A 1 212 ? 17.609 -6.773 -18.157 1.00 96.44 212 PHE A C 1
ATOM 1632 O O . PHE A 1 212 ? 16.895 -7.770 -18.213 1.00 96.44 212 PHE A O 1
ATOM 1639 N N . VAL A 1 213 ? 18.254 -6.410 -17.053 1.00 97.19 213 VAL A N 1
ATOM 1640 C CA . VAL A 1 213 ? 18.085 -7.037 -15.741 1.00 97.19 213 VAL A CA 1
ATOM 1641 C C . VAL A 1 213 ? 17.736 -5.972 -14.706 1.00 97.19 213 VAL A C 1
ATOM 1643 O O . VAL A 1 213 ? 17.925 -4.773 -14.934 1.00 97.19 213 VAL A O 1
ATOM 1646 N N . ILE A 1 214 ? 17.218 -6.404 -13.563 1.00 97.75 214 ILE A N 1
ATOM 1647 C CA . ILE A 1 214 ? 16.831 -5.543 -12.453 1.00 97.75 214 ILE A CA 1
ATOM 1648 C C . ILE A 1 214 ? 17.679 -5.872 -11.231 1.00 97.75 214 ILE A C 1
ATOM 1650 O O . ILE A 1 214 ? 17.593 -6.966 -10.669 1.00 97.75 214 ILE A O 1
ATOM 1654 N N . ASP A 1 215 ? 18.457 -4.892 -10.786 1.00 97.31 215 ASP A N 1
ATOM 1655 C CA . ASP A 1 215 ? 19.202 -4.979 -9.539 1.00 97.31 215 ASP A CA 1
ATOM 1656 C C . ASP A 1 215 ? 18.281 -4.600 -8.376 1.00 97.31 215 ASP A C 1
ATOM 1658 O O . ASP A 1 215 ? 17.747 -3.485 -8.325 1.00 97.31 215 ASP A O 1
ATOM 1662 N N . TYR A 1 216 ? 18.112 -5.507 -7.414 1.00 96.25 216 TYR A N 1
ATOM 1663 C CA . TYR A 1 216 ? 17.459 -5.189 -6.148 1.00 96.25 216 TYR A CA 1
ATOM 1664 C C . TYR A 1 216 ? 18.491 -4.584 -5.200 1.00 96.25 216 TYR A C 1
ATOM 1666 O O . TYR A 1 216 ? 19.450 -5.237 -4.807 1.00 96.25 216 TYR A O 1
ATOM 1674 N N . ILE A 1 217 ? 18.296 -3.333 -4.803 1.00 94.12 217 ILE A N 1
ATOM 1675 C CA . ILE A 1 217 ? 19.227 -2.595 -3.954 1.00 94.12 217 ILE A CA 1
ATOM 1676 C C . ILE A 1 217 ? 18.612 -2.462 -2.570 1.00 94.12 217 ILE A C 1
ATOM 1678 O O . ILE A 1 217 ? 17.744 -1.613 -2.322 1.00 94.12 217 ILE A O 1
ATOM 1682 N N . ALA A 1 218 ? 19.100 -3.285 -1.645 1.00 92.00 218 ALA A N 1
ATOM 1683 C CA . ALA A 1 218 ? 18.822 -3.092 -0.235 1.00 92.00 218 ALA A CA 1
ATOM 1684 C C . ALA A 1 218 ? 19.465 -1.770 0.217 1.00 92.00 218 ALA A C 1
ATOM 1686 O O . ALA A 1 218 ? 20.662 -1.547 0.037 1.00 92.00 218 ALA A O 1
ATOM 1687 N N . ARG A 1 219 ? 18.673 -0.850 0.775 1.00 85.38 219 ARG A N 1
ATOM 1688 C CA . ARG A 1 219 ? 19.226 0.361 1.397 1.00 85.38 219 ARG A CA 1
ATOM 1689 C C . ARG A 1 219 ? 19.759 -0.011 2.768 1.00 85.38 219 ARG A C 1
ATOM 1691 O O . ARG A 1 219 ? 18.953 -0.138 3.678 1.00 85.38 219 ARG A O 1
ATOM 1698 N N . ASP A 1 220 ? 21.078 -0.137 2.862 1.00 57.94 220 ASP A N 1
ATOM 1699 C CA . ASP A 1 220 ? 21.795 -0.588 4.052 1.00 57.94 220 ASP A CA 1
ATOM 1700 C C . ASP A 1 220 ? 21.890 0.520 5.118 1.00 57.94 220 ASP A C 1
ATOM 1702 O O . ASP A 1 220 ? 22.810 1.338 5.133 1.00 57.94 220 ASP A O 1
ATOM 1706 N N . ASP A 1 221 ? 20.897 0.585 6.002 1.00 69.81 221 ASP A N 1
ATOM 1707 C CA . ASP A 1 221 ? 21.091 1.108 7.354 1.00 69.81 221 ASP A CA 1
ATOM 1708 C C . ASP A 1 221 ? 20.956 -0.017 8.390 1.00 69.81 221 ASP A C 1
ATOM 1710 O O . ASP A 1 221 ? 20.576 -1.146 8.059 1.00 69.81 221 ASP A O 1
ATOM 1714 N N . GLY A 1 222 ? 21.261 0.276 9.660 1.00 57.44 222 GLY A N 1
ATOM 1715 C CA . GLY A 1 222 ? 21.172 -0.701 10.754 1.00 57.44 222 GLY A CA 1
ATOM 1716 C C . GLY A 1 222 ? 19.781 -1.331 10.946 1.00 57.44 222 GLY A C 1
ATOM 1717 O O . GLY A 1 222 ? 19.652 -2.267 11.730 1.00 57.44 222 GLY A O 1
ATOM 1718 N N . ALA A 1 223 ? 18.758 -0.855 10.225 1.00 58.38 223 ALA A N 1
ATOM 1719 C CA . ALA A 1 223 ? 17.387 -1.350 10.230 1.00 58.38 223 ALA A CA 1
ATOM 1720 C C . ALA A 1 223 ? 17.001 -2.123 8.949 1.00 58.38 223 ALA A C 1
ATOM 1722 O O . ALA A 1 223 ? 15.844 -2.523 8.798 1.00 58.38 223 ALA A O 1
ATOM 1723 N N . THR A 1 224 ? 17.938 -2.386 8.029 1.00 74.25 224 THR A N 1
ATOM 1724 C CA . THR A 1 224 ? 17.648 -3.181 6.825 1.00 74.25 224 THR A CA 1
ATOM 1725 C C . THR A 1 224 ? 17.224 -4.585 7.229 1.00 74.25 224 THR A C 1
ATOM 1727 O O . THR A 1 224 ? 17.980 -5.325 7.865 1.00 74.25 224 THR A O 1
ATOM 1730 N N . CYS A 1 225 ? 16.002 -4.970 6.873 1.00 84.25 225 CYS A N 1
ATOM 1731 C CA . CYS A 1 225 ? 15.471 -6.278 7.229 1.00 84.25 225 CYS A CA 1
ATOM 1732 C C . CYS A 1 225 ? 16.119 -7.394 6.394 1.00 84.25 225 CYS A C 1
ATOM 1734 O O . CYS A 1 225 ? 16.469 -7.189 5.228 1.00 84.25 225 CYS A O 1
ATOM 1736 N N . SER A 1 226 ? 16.233 -8.595 6.971 1.00 89.38 226 SER A N 1
ATOM 1737 C CA . SER A 1 226 ? 16.821 -9.760 6.295 1.00 89.38 226 SER A CA 1
ATOM 1738 C C . SER A 1 226 ? 16.184 -10.092 4.939 1.00 89.38 226 SER A C 1
ATOM 1740 O O . SER A 1 226 ? 16.964 -10.328 4.018 1.00 89.38 226 SER A O 1
ATOM 1742 N N . PRO A 1 227 ? 14.850 -10.010 4.726 1.00 91.62 227 PRO A N 1
ATOM 1743 C CA . PRO A 1 227 ? 14.277 -10.311 3.413 1.00 91.62 227 PRO A CA 1
ATOM 1744 C C . PRO A 1 227 ? 14.796 -9.400 2.296 1.00 91.62 227 PRO A C 1
ATOM 1746 O O . PRO A 1 227 ? 15.035 -9.857 1.187 1.00 91.62 227 PRO A O 1
ATOM 1749 N N . CYS A 1 228 ? 15.040 -8.117 2.586 1.00 91.81 228 CYS A N 1
ATOM 1750 C CA . CYS A 1 228 ? 15.599 -7.193 1.600 1.00 91.81 228 CYS A CA 1
ATOM 1751 C C . CYS A 1 228 ? 17.056 -7.521 1.259 1.00 91.81 228 CYS A C 1
ATOM 1753 O O . CYS A 1 228 ? 17.460 -7.349 0.113 1.00 91.81 228 CYS A O 1
ATOM 1755 N N . ARG A 1 229 ? 17.846 -7.984 2.238 1.00 91.50 229 ARG A N 1
ATOM 1756 C CA . ARG A 1 229 ? 19.225 -8.425 1.987 1.00 91.50 229 ARG A CA 1
ATOM 1757 C C . ARG A 1 229 ? 19.258 -9.691 1.140 1.00 91.50 229 ARG A C 1
ATOM 1759 O O . ARG A 1 229 ? 20.045 -9.742 0.206 1.00 91.50 229 ARG A O 1
ATOM 1766 N N . PHE A 1 230 ? 18.384 -10.655 1.424 1.00 94.06 230 PHE A N 1
ATOM 1767 C CA . PHE A 1 230 ? 18.261 -11.866 0.610 1.00 94.06 230 PHE A CA 1
ATOM 1768 C C . PHE A 1 230 ? 17.814 -11.532 -0.812 1.00 94.06 230 PHE A C 1
ATOM 1770 O O . PHE A 1 230 ? 18.486 -11.919 -1.756 1.00 94.06 230 PHE A O 1
ATOM 1777 N N . ALA A 1 231 ? 16.807 -10.668 -0.974 1.00 94.69 231 ALA A N 1
ATOM 1778 C CA . ALA A 1 231 ? 16.386 -10.198 -2.292 1.00 94.69 231 ALA A CA 1
ATOM 1779 C C . ALA A 1 231 ? 17.529 -9.549 -3.098 1.00 94.69 231 ALA A C 1
ATOM 1781 O O . ALA A 1 231 ? 17.613 -9.748 -4.305 1.00 94.69 231 ALA A O 1
ATOM 1782 N N . MET A 1 232 ? 18.420 -8.790 -2.455 1.00 94.81 232 MET A N 1
ATOM 1783 C CA . MET A 1 232 ? 19.610 -8.236 -3.113 1.00 94.81 232 MET A CA 1
ATOM 1784 C C . MET A 1 232 ? 20.643 -9.313 -3.481 1.00 94.81 232 MET A C 1
ATOM 1786 O O . MET A 1 232 ? 21.267 -9.208 -4.531 1.00 94.81 232 MET A O 1
ATOM 1790 N N . GLN A 1 233 ? 20.837 -10.322 -2.628 1.00 94.62 233 GLN A N 1
ATOM 1791 C CA . GLN A 1 233 ? 21.795 -11.414 -2.845 1.00 94.62 233 GLN A CA 1
ATOM 1792 C C . GLN A 1 233 ? 21.351 -12.394 -3.937 1.00 94.62 233 GLN A C 1
ATOM 1794 O O . GLN A 1 233 ? 22.194 -12.863 -4.695 1.00 94.62 233 GLN A O 1
ATOM 1799 N N . ASP A 1 234 ? 20.050 -12.668 -4.023 1.00 94.81 234 ASP A N 1
ATOM 1800 C CA . ASP A 1 234 ? 19.454 -13.585 -5.001 1.00 94.81 234 ASP A CA 1
ATOM 1801 C C . ASP A 1 234 ? 19.303 -12.946 -6.395 1.00 94.81 234 ASP A C 1
ATOM 1803 O O . ASP A 1 234 ? 18.998 -13.632 -7.369 1.00 94.81 234 ASP A O 1
ATOM 1807 N N . GLY A 1 235 ? 19.502 -11.627 -6.498 1.00 91.94 235 GLY A N 1
ATOM 1808 C CA . GLY A 1 235 ? 19.482 -10.901 -7.763 1.00 91.94 235 GLY A CA 1
ATOM 1809 C C . GLY A 1 235 ? 20.745 -11.109 -8.618 1.00 91.94 235 GLY A C 1
ATOM 1810 O O . GLY A 1 235 ? 21.725 -11.718 -8.182 1.00 91.94 235 GLY A O 1
ATOM 1811 N N . PRO A 1 236 ? 20.771 -10.552 -9.840 1.00 96.06 236 PRO A N 1
ATOM 1812 C CA . PRO A 1 236 ? 19.732 -9.716 -10.444 1.00 96.06 236 PRO A CA 1
ATOM 1813 C C . PRO A 1 236 ? 18.539 -10.528 -10.971 1.00 96.06 236 PRO A C 1
ATOM 1815 O O . PRO A 1 236 ? 18.626 -11.738 -11.157 1.00 96.06 236 PRO A O 1
ATOM 1818 N N . TYR A 1 237 ? 17.425 -9.844 -11.236 1.00 96.94 237 TYR A N 1
ATOM 1819 C CA . TYR A 1 237 ? 16.175 -10.447 -11.715 1.00 96.94 237 TYR A CA 1
ATOM 1820 C C . TYR A 1 237 ? 15.868 -10.056 -13.159 1.00 96.94 237 TYR A C 1
ATOM 1822 O O . TYR A 1 237 ? 16.322 -9.019 -13.642 1.00 96.94 237 TYR A O 1
ATOM 1830 N N . LEU A 1 238 ? 15.023 -10.834 -13.836 1.00 96.69 238 LEU A N 1
ATOM 1831 C CA . LEU A 1 238 ? 14.393 -10.375 -15.074 1.00 96.69 238 LEU A CA 1
ATOM 1832 C C . LEU A 1 238 ? 13.341 -9.292 -14.752 1.00 96.69 238 LEU A C 1
ATOM 1834 O O . LEU A 1 238 ? 12.700 -9.372 -13.696 1.00 96.69 238 LEU A O 1
ATOM 1838 N N . PRO A 1 239 ? 13.125 -8.291 -15.626 1.00 95.25 239 PRO A N 1
ATOM 1839 C CA . PRO A 1 239 ? 12.053 -7.315 -15.445 1.00 95.25 239 PRO A CA 1
ATOM 1840 C C . PRO A 1 239 ? 10.695 -7.991 -15.249 1.00 95.25 239 PRO A C 1
ATOM 1842 O O . PRO A 1 239 ? 10.371 -8.955 -15.943 1.00 95.25 239 PRO A O 1
ATOM 1845 N N . GLY A 1 240 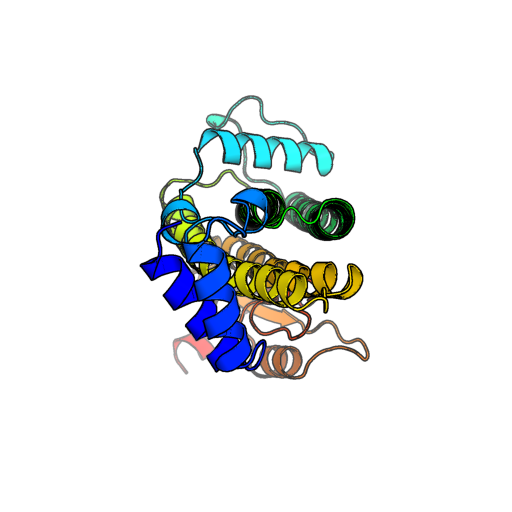? 9.919 -7.508 -14.279 1.00 93.50 240 GLY A N 1
ATOM 1846 C CA . GLY A 1 240 ? 8.641 -8.127 -13.920 1.00 93.50 240 GLY A CA 1
ATOM 1847 C C . GLY A 1 240 ? 8.755 -9.343 -12.988 1.00 93.50 240 GLY A C 1
ATOM 1848 O O . GLY A 1 240 ? 7.730 -9.897 -12.597 1.00 93.50 240 GLY A O 1
ATOM 1849 N N . THR A 1 241 ? 9.971 -9.766 -12.617 1.00 94.56 241 THR A N 1
ATOM 1850 C CA . THR A 1 241 ? 10.213 -10.950 -11.773 1.00 94.56 241 THR A CA 1
ATOM 1851 C C . THR A 1 241 ? 10.942 -10.619 -10.469 1.00 94.56 241 THR A C 1
ATOM 1853 O O . THR A 1 241 ? 11.542 -9.550 -10.299 1.00 94.56 241 THR A O 1
ATOM 1856 N N . GLY A 1 242 ? 10.922 -11.581 -9.544 1.00 93.88 242 GLY A N 1
ATOM 1857 C CA . GLY A 1 242 ? 11.506 -11.440 -8.216 1.00 93.88 242 GLY A CA 1
ATOM 1858 C C . GLY A 1 242 ? 10.644 -10.597 -7.270 1.00 93.88 242 GLY A C 1
ATOM 1859 O O . GLY A 1 242 ? 9.567 -10.132 -7.640 1.00 93.88 242 GLY A O 1
ATOM 1860 N N . PRO A 1 243 ? 11.099 -10.403 -6.025 1.00 94.94 243 PRO A N 1
ATOM 1861 C CA . PRO A 1 243 ? 10.353 -9.648 -5.031 1.00 94.94 243 PRO A CA 1
ATOM 1862 C C . PRO A 1 243 ? 10.413 -8.138 -5.287 1.00 94.94 243 PRO A C 1
ATOM 1864 O O . PRO A 1 243 ? 11.457 -7.590 -5.666 1.00 94.94 243 PRO A O 1
ATOM 1867 N N . TYR A 1 244 ? 9.315 -7.443 -4.990 1.00 94.69 244 TYR A N 1
ATOM 1868 C CA . TYR A 1 244 ? 9.271 -5.983 -5.009 1.00 94.69 244 TYR A CA 1
ATOM 1869 C C . TYR A 1 244 ? 9.519 -5.380 -3.615 1.00 94.69 244 TYR A C 1
ATOM 1871 O O . TYR A 1 244 ? 9.059 -5.919 -2.598 1.00 94.69 244 TYR A O 1
ATOM 1879 N N . PRO A 1 245 ? 10.236 -4.241 -3.529 1.00 91.94 245 PRO A N 1
ATOM 1880 C CA . PRO A 1 245 ? 10.343 -3.468 -2.302 1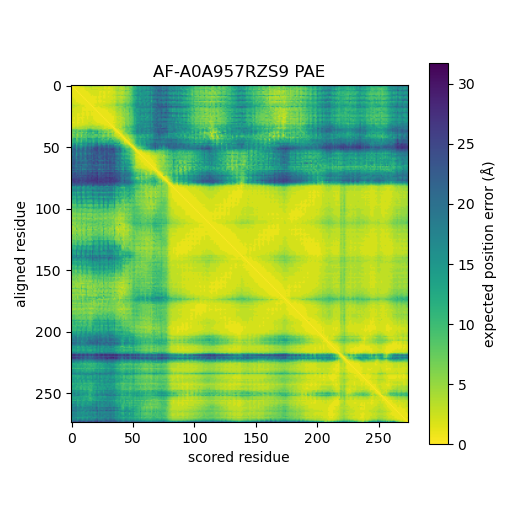.00 91.94 245 PRO A CA 1
ATOM 1881 C C . PRO A 1 245 ? 8.961 -3.128 -1.742 1.00 91.94 245 PRO A C 1
ATOM 1883 O O . PRO A 1 245 ? 8.070 -2.737 -2.483 1.00 91.94 245 PRO A O 1
ATOM 1886 N N . GLY A 1 246 ? 8.798 -3.219 -0.423 1.00 89.88 246 GLY A N 1
ATOM 1887 C CA . GLY A 1 246 ? 7.520 -2.966 0.254 1.00 89.88 246 GLY A CA 1
ATOM 1888 C C . GLY A 1 246 ? 6.695 -4.229 0.507 1.00 89.88 246 GLY A C 1
ATOM 1889 O O . GLY A 1 246 ? 6.139 -4.341 1.593 1.00 89.88 246 GLY A O 1
ATOM 1890 N N . GLN A 1 247 ? 6.724 -5.211 -0.402 1.00 90.94 247 GLN A N 1
ATOM 1891 C CA . GLN A 1 247 ? 6.075 -6.520 -0.209 1.00 90.94 247 GLN A CA 1
ATOM 1892 C C . GLN A 1 247 ? 6.882 -7.442 0.708 1.00 90.94 247 GLN A C 1
ATOM 1894 O O . GLN A 1 247 ? 6.346 -8.047 1.630 1.00 90.94 247 GLN A O 1
ATOM 1899 N N . VAL A 1 248 ? 8.198 -7.527 0.490 1.00 89.62 248 VAL A N 1
ATOM 1900 C CA . VAL A 1 248 ? 9.085 -8.362 1.326 1.00 89.62 248 VAL A CA 1
ATOM 1901 C C . VAL A 1 248 ? 9.668 -7.614 2.520 1.00 89.62 248 VAL A C 1
ATOM 1903 O O . VAL A 1 248 ? 10.254 -8.208 3.423 1.00 89.62 248 VAL A O 1
ATOM 1906 N N . CYS A 1 249 ? 9.559 -6.287 2.532 1.00 86.88 249 CYS A N 1
ATOM 1907 C CA . CYS A 1 249 ? 10.191 -5.484 3.563 1.00 86.88 249 CYS A CA 1
ATOM 1908 C C . CYS A 1 249 ? 9.368 -5.504 4.850 1.00 86.88 249 CYS A C 1
ATOM 1910 O O . CYS A 1 249 ? 8.213 -5.096 4.846 1.00 86.88 249 CYS A O 1
ATOM 1912 N N . LEU A 1 250 ? 9.998 -5.848 5.977 1.00 83.38 250 LEU A N 1
ATOM 1913 C CA . LEU A 1 250 ? 9.342 -5.804 7.292 1.00 83.38 250 LEU A CA 1
ATOM 1914 C C . LEU A 1 250 ? 8.918 -4.387 7.704 1.00 83.38 250 LEU A C 1
ATOM 1916 O O . LEU A 1 250 ? 7.999 -4.220 8.495 1.00 83.38 250 LEU A O 1
ATOM 1920 N N . GLY A 1 251 ? 9.578 -3.362 7.157 1.00 77.00 251 GLY A N 1
ATOM 1921 C CA . GLY A 1 251 ? 9.171 -1.970 7.336 1.00 77.00 251 GLY A CA 1
ATOM 1922 C C . GLY A 1 251 ? 7.935 -1.579 6.520 1.00 77.00 251 GLY A C 1
ATOM 1923 O O . GLY A 1 251 ? 7.419 -0.487 6.738 1.00 77.00 251 GLY A O 1
ATOM 1924 N N . ALA A 1 252 ? 7.478 -2.427 5.588 1.00 83.62 252 ALA A N 1
ATOM 1925 C CA . ALA A 1 252 ? 6.342 -2.204 4.694 1.00 83.62 252 ALA A CA 1
ATOM 1926 C C . ALA A 1 252 ? 6.360 -0.797 4.065 1.00 83.62 252 ALA A C 1
ATOM 1928 O O . ALA A 1 252 ? 7.233 -0.507 3.243 1.00 83.62 252 ALA A O 1
ATOM 1929 N N . GLY A 1 253 ? 5.470 0.102 4.500 1.00 78.50 253 GLY A N 1
ATOM 1930 C CA . GLY A 1 253 ? 5.413 1.502 4.067 1.00 78.50 253 GLY A CA 1
ATOM 1931 C C . GLY A 1 253 ? 6.689 2.310 4.317 1.00 78.50 253 GLY A C 1
ATOM 1932 O O . GLY A 1 253 ? 6.964 3.275 3.609 1.00 78.50 253 GLY A O 1
ATOM 1933 N N . ASN A 1 254 ? 7.533 1.883 5.256 1.00 84.25 254 ASN A N 1
ATOM 1934 C CA . ASN A 1 254 ? 8.827 2.490 5.571 1.00 84.25 254 ASN A CA 1
ATOM 1935 C C . ASN A 1 254 ? 9.991 1.896 4.761 1.00 84.25 254 ASN A C 1
ATOM 1937 O O . ASN A 1 254 ? 11.133 2.334 4.900 1.00 84.25 254 ASN A O 1
ATOM 1941 N N . CYS A 1 255 ? 9.728 0.944 3.859 1.00 87.44 255 CYS A N 1
ATOM 1942 C CA . CYS A 1 255 ? 10.753 0.374 2.988 1.00 87.44 255 CYS A CA 1
ATOM 1943 C C . CYS A 1 255 ? 11.439 1.459 2.149 1.00 87.44 255 CYS A C 1
ATOM 1945 O O . CYS A 1 255 ? 10.777 2.292 1.538 1.00 87.44 255 CYS A O 1
ATOM 1947 N N . ARG A 1 256 ? 12.771 1.459 2.083 1.00 87.81 256 ARG A N 1
ATOM 1948 C CA . ARG A 1 256 ? 13.540 2.362 1.201 1.00 87.81 256 ARG A CA 1
ATOM 1949 C C . ARG A 1 256 ? 14.337 1.617 0.138 1.00 87.81 256 ARG A C 1
ATOM 1951 O O . ARG A 1 256 ? 15.108 2.239 -0.583 1.00 87.81 256 ARG A O 1
ATOM 1958 N N . CYS A 1 257 ? 14.188 0.295 0.074 1.00 91.94 257 CYS A N 1
ATOM 1959 C CA . CYS A 1 257 ? 14.858 -0.510 -0.938 1.00 91.94 257 CYS A CA 1
ATOM 1960 C C . CYS A 1 257 ? 14.367 -0.092 -2.323 1.00 91.94 257 CYS A C 1
ATOM 1962 O O . CYS A 1 257 ? 13.231 0.364 -2.480 1.00 91.94 257 CYS A O 1
ATOM 1964 N N . GLU A 1 258 ? 15.254 -0.214 -3.298 1.00 93.88 258 GLU A N 1
ATOM 1965 C CA . GLU A 1 258 ? 15.024 0.226 -4.668 1.00 93.88 258 GLU A CA 1
ATOM 1966 C C . GLU A 1 258 ? 15.220 -0.961 -5.606 1.00 93.88 258 GLU A C 1
ATOM 1968 O O . GLU A 1 258 ? 16.015 -1.854 -5.324 1.00 93.88 258 GLU A O 1
ATOM 1973 N N . ARG A 1 259 ? 14.547 -0.937 -6.749 1.00 95.62 259 ARG A N 1
ATOM 1974 C CA . ARG A 1 259 ? 14.880 -1.766 -7.905 1.00 95.62 259 ARG A CA 1
ATOM 1975 C C . ARG A 1 259 ? 15.377 -0.857 -9.016 1.00 95.62 259 ARG A C 1
ATOM 1977 O O . ARG A 1 259 ? 14.791 0.203 -9.249 1.00 95.62 259 ARG A O 1
ATOM 1984 N N . ARG A 1 260 ? 16.505 -1.207 -9.637 1.00 94.88 260 ARG A N 1
ATOM 1985 C CA . ARG A 1 260 ? 17.122 -0.396 -10.694 1.00 94.88 260 ARG A CA 1
ATOM 1986 C C . ARG A 1 260 ? 17.344 -1.225 -11.950 1.00 94.88 260 ARG A C 1
ATOM 1988 O O . ARG A 1 260 ? 18.030 -2.241 -11.873 1.00 94.88 260 ARG A O 1
ATOM 1995 N N . PRO A 1 261 ? 16.816 -0.786 -13.101 1.00 94.38 261 PRO A N 1
ATOM 1996 C CA . PRO A 1 261 ? 17.103 -1.450 -14.354 1.00 94.38 261 PRO A CA 1
ATOM 1997 C C . PRO A 1 261 ? 18.545 -1.194 -14.788 1.00 94.38 261 PRO A C 1
ATOM 1999 O O . PRO A 1 261 ? 19.057 -0.076 -14.672 1.00 94.38 261 PRO A O 1
ATOM 2002 N N . ARG A 1 262 ? 19.179 -2.231 -15.328 1.00 95.88 262 ARG A N 1
ATOM 2003 C CA . ARG A 1 262 ? 20.525 -2.193 -15.896 1.00 95.88 262 ARG A CA 1
ATOM 2004 C C . ARG A 1 262 ? 20.549 -3.000 -17.188 1.00 95.88 262 ARG A C 1
ATOM 2006 O O . ARG A 1 262 ? 20.026 -4.108 -17.248 1.00 95.88 262 ARG A O 1
ATOM 2013 N N . PHE A 1 263 ? 21.162 -2.442 -18.227 1.00 95.38 263 PHE A N 1
ATOM 2014 C CA . PHE A 1 263 ? 21.409 -3.175 -19.464 1.00 95.38 263 PHE A CA 1
ATOM 2015 C C . PHE A 1 263 ? 22.646 -4.067 -19.279 1.00 95.38 263 PHE A C 1
ATOM 2017 O O . PHE A 1 263 ? 23.759 -3.559 -19.138 1.00 95.38 263 PHE A O 1
ATOM 2024 N N . ALA A 1 264 ? 22.436 -5.382 -19.222 1.00 96.50 264 ALA A N 1
ATOM 2025 C CA . ALA A 1 264 ? 23.449 -6.420 -19.038 1.00 96.50 264 ALA A CA 1
ATOM 2026 C C . ALA A 1 264 ? 23.091 -7.691 -19.848 1.00 96.50 264 ALA A C 1
ATOM 2028 O O . ALA A 1 264 ? 22.581 -8.664 -19.286 1.00 96.50 264 ALA A O 1
ATOM 2029 N N . PRO A 1 265 ? 23.360 -7.710 -21.171 1.00 94.75 265 PRO A N 1
ATOM 2030 C CA . PRO A 1 265 ? 22.958 -8.802 -22.065 1.00 94.75 265 PRO A CA 1
ATOM 2031 C C . PRO A 1 265 ? 23.450 -10.195 -21.675 1.00 94.75 265 PRO A C 1
ATOM 2033 O O . PRO A 1 265 ? 22.704 -11.163 -21.797 1.00 94.75 265 PRO A O 1
ATOM 2036 N N . GLU A 1 266 ? 24.682 -10.303 -21.177 1.00 96.69 266 GLU A N 1
ATOM 2037 C CA . GLU A 1 266 ? 25.265 -11.584 -20.758 1.00 96.69 266 GLU A CA 1
ATOM 2038 C C . GLU A 1 266 ? 24.563 -12.153 -19.515 1.00 96.69 266 GLU A C 1
ATOM 2040 O O . GLU A 1 266 ? 24.250 -13.342 -19.458 1.00 96.69 266 GLU A O 1
ATOM 2045 N N . GLU A 1 267 ? 24.258 -11.299 -18.533 1.00 96.00 267 GLU A N 1
ATOM 2046 C CA . GLU A 1 267 ? 23.526 -11.701 -17.328 1.00 96.00 267 GLU A CA 1
ATOM 2047 C C . GLU A 1 267 ? 22.077 -12.071 -17.651 1.00 96.00 267 GLU A C 1
ATOM 2049 O O . GLU A 1 267 ? 21.582 -13.079 -17.148 1.00 96.00 267 GLU A O 1
ATOM 2054 N N . TRP A 1 268 ? 21.424 -11.299 -18.522 1.00 96.94 268 TRP A N 1
ATOM 2055 C CA . TRP A 1 268 ? 20.083 -11.597 -19.020 1.00 96.94 268 TRP A CA 1
ATOM 2056 C C . TRP A 1 268 ? 20.032 -12.953 -19.734 1.00 96.94 268 TRP A C 1
ATOM 2058 O O . TRP A 1 268 ? 19.175 -13.777 -19.421 1.00 96.94 268 TRP A O 1
ATOM 2068 N N . ALA A 1 269 ? 20.981 -13.225 -20.638 1.00 95.62 269 ALA A N 1
ATOM 2069 C CA . ALA A 1 269 ? 21.036 -14.490 -21.367 1.00 95.62 269 ALA A CA 1
ATOM 2070 C C . ALA A 1 269 ? 21.224 -15.677 -20.412 1.00 95.62 269 ALA A C 1
ATOM 2072 O O . ALA A 1 269 ? 20.573 -16.709 -20.568 1.00 95.62 269 ALA A O 1
ATOM 2073 N N . ARG A 1 270 ? 22.059 -15.513 -19.379 1.00 95.75 270 ARG A N 1
ATOM 2074 C CA . ARG A 1 270 ? 22.230 -16.520 -18.325 1.00 95.75 270 ARG A CA 1
ATOM 2075 C C . ARG A 1 270 ? 20.940 -16.765 -17.537 1.00 95.75 270 ARG A C 1
ATOM 2077 O O . ARG A 1 270 ? 20.667 -17.909 -17.217 1.00 95.75 270 ARG A O 1
ATOM 2084 N N . LEU A 1 271 ? 20.156 -15.730 -17.229 1.00 93.31 271 LEU A N 1
ATOM 2085 C CA . LEU A 1 271 ? 18.881 -15.875 -16.508 1.00 93.31 271 LEU A CA 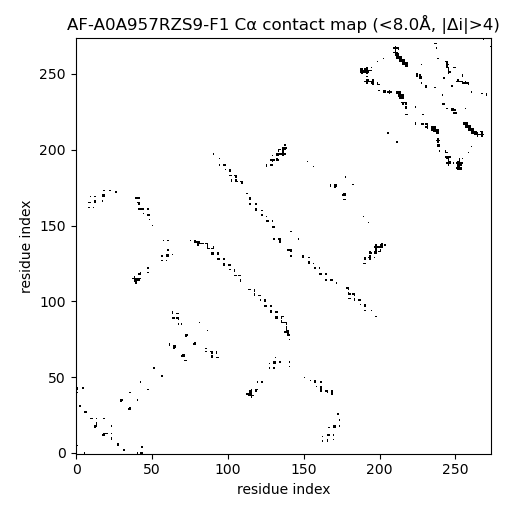1
ATOM 2086 C C . LEU A 1 271 ? 17.762 -16.489 -17.368 1.00 93.31 271 LEU A C 1
ATOM 2088 O O . LEU A 1 271 ? 16.863 -17.121 -16.825 1.00 93.31 271 LEU A O 1
ATOM 2092 N N . MET A 1 272 ? 17.793 -16.287 -18.689 1.00 92.56 272 MET A N 1
ATOM 2093 C CA . MET A 1 272 ? 16.783 -16.813 -19.619 1.00 92.56 272 MET A CA 1
ATOM 2094 C C . MET A 1 272 ? 17.044 -18.258 -20.062 1.00 92.56 272 MET A C 1
ATOM 2096 O O . MET A 1 272 ? 16.092 -18.983 -20.347 1.00 92.56 272 MET A O 1
ATOM 2100 N N . PHE A 1 273 ? 18.315 -18.657 -20.178 1.00 92.75 273 PHE A N 1
ATOM 2101 C CA . PHE A 1 273 ? 18.709 -19.924 -20.812 1.00 92.75 273 PHE A CA 1
ATOM 2102 C C . PHE A 1 273 ? 19.609 -20.826 -19.956 1.00 92.75 273 PHE A C 1
ATOM 2104 O O . PHE A 1 273 ? 19.904 -21.942 -20.389 1.00 92.75 273 PHE A O 1
ATOM 2111 N N . GLY A 1 274 ? 20.095 -20.342 -18.810 1.00 78.44 274 GLY A N 1
ATOM 2112 C CA . GLY A 1 274 ? 20.916 -21.109 -17.864 1.00 78.44 274 GLY A CA 1
ATOM 2113 C C . GLY A 1 274 ? 20.074 -21.894 -16.874 1.00 78.44 274 GLY A C 1
ATOM 2114 O O . GLY A 1 274 ? 20.521 -23.007 -16.520 1.00 78.44 274 GLY A O 1
#

Mean predicted aligned error: 7.76 Å

Secondary structure (DSSP, 8-state):
--HHHHHHHHHHHHHTTSS-HHHHHHHHHHHHTT-S-TTTSPPPHHHHTPPPPHHHHHHHHHHHHHHTTPPPPSSGGG-PPPPHHHHHHHHHHHHHHHHHHHHHHHHHHHHH--HHHHHHHHHHHHHHHHHHHHHHHHTS---HHHHHHHHHHHHHHHHHHHHHHHHHHHHHHTT-PPPHHHHHHHHHTTHHHHHHHHHHHHHGGGTT-TTEEEEEE---STT--HHHHHHHHS--B-TT-SPPTTTS-TTGGG---EEEEEE-HHHHHHHHH-

pLDDT: mean 83.34, std 12.88, range [48.88, 97.75]

Sequence (274 aa):
MSEDEFVRMLAIAVAQGQISEDEAAELLRRFRADELRPIDLPLPADEAVRGADDDAMWLALLALLVAAGLPRPTSRANMGVLSMAARIQARNVARSAFHQNVGVLAGNLTQTGNVRAWHMAMQTQIRTYLSQQMAAGLGRALGPTELAYLDDIVRTQESFLYRYAAEVAARAWTNNPLSEAYIANRADQYAGEGWAAWFEASERELTGQDGFVIDYIARDDGATCSPCRFAMQDGPYLPGTGPYPGQVCLGAGNCRCERRPRFAPEEWARLMFG

Foldseek 3Di:
DDLVQLLVLLVLCCVVVLDPPVLSVVVSVCVVVVVDDPQLAAPRLVRLLDADDLVVLLVLQQVLCVLLVHDRQPDQVRQDQADLVSLVSSLVSLLVVLLVVLLVLLVVCVVPVRLHVSLVSLLVSLLSSLSSLLCSLQSHHDDPVRSVVSSVLSSVVSVVSNSVSSSQSSCVVVVRHDDSVVSSQVSLLSLLNSQQSSQLSNLVVQQVPAQKWKAWAQPDDPQGDPQSVVQNVPDTHRRNDGDGGLVRGPSNSPTPIDIDMDRGNVVRCVNVPD